Protein AF-A0A0J0XG49-F1 (afdb_monomer_lite)

Foldseek 3Di:
DDFDAFPVCVVVVHDFCPDPPATPVCVVVVNSVRRHRDDPPPPPDDDPPVVVVVVVQVVLVVVQVVVQCPDPVSVVVVVPDDVVVVPDDDDDQLLVPDDPVVSVVVCVVQGRPDNVSVVVVVVVSVVSVVVVVVVVVPPPPPPDDDDDDDDDDDDDDDDDDDPPDDDDPDDDDDDDDDDDDDDDDPPDPCVVVVVVVVVDVVQDVVRNVVVVVPDPDPPPPDPPPPVVVVPPPPPPDPDPPDDPDPPPDDPDPPDDDDD

Sequence (259 aa):
MADRACNRCIAKKRRCDHERPVCGTCKKLKLEGECVYPPPQARRGPVAGMSRRAEHRAQQCENALWFLLNLPGVQEAIERVDPEVLRRPFVAAPTASMERAARNEWWGDHTMRQPVDVLMFRDACCGLQRTRTVTSNGHTEEASEAAEPHDAAPSYDGGGNGDGEDDGDYYARRDPQTQSTSHSPPHDATQPERRRDEMRNAMGPSLWQLVTAAIPDDDEPVPRREAEREWAPPMWTAPPPREDYPEGPKRKRRTDLFW

InterPro domains:
  IPR001138 Zn(2)Cys(6) fungal-type DNA-binding domain [PF00172] (4-43)
  IPR001138 Zn(2)Cys(6) fungal-type DNA-binding domain [PS50048] (5-37)
  IPR001138 Zn(2)Cys(6) fungal-type DNA-binding domain [SM00066] (1-46)
  IPR001138 Zn(2)Cys(6) fungal-type DNA-binding domain [cd00067] (4-38)
  IPR036864 Zn(2)-C6 fungal-type DNA-binding domain superfamily [G3DSA:4.10.240.10] (3-82)
  IPR036864 Zn(2)-C6 fungal-type DNA-binding domain superfamily [SSF57701] (4-45)
  IPR050815 Transcription factor, fungi [PTHR47338] (4-202)

pLDDT: mean 76.51, std 19.34, range [37.53, 98.31]

Structure (mmCIF, N/CA/C/O backbone):
data_AF-A0A0J0XG49-F1
#
_entry.id   AF-A0A0J0XG49-F1
#
loop_
_atom_site.group_PDB
_atom_site.id
_atom_site.type_symbol
_atom_site.label_atom_id
_atom_site.label_alt_id
_atom_site.label_comp_id
_atom_site.label_asym_id
_atom_site.label_entity_id
_atom_site.label_seq_id
_atom_site.pdbx_PDB_ins_code
_atom_site.Cartn_x
_atom_site.Cartn_y
_atom_site.Cartn_z
_atom_site.occupancy
_atom_site.B_iso_or_equiv
_atom_site.auth_seq_id
_atom_site.auth_comp_id
_atom_site.auth_asym_id
_atom_site.auth_atom_id
_atom_site.pdbx_PDB_model_num
ATOM 1 N N . MET A 1 1 ? 8.505 2.905 -30.743 1.00 53.69 1 MET A N 1
ATOM 2 C CA . MET A 1 1 ? 9.040 2.808 -29.365 1.00 53.69 1 MET A CA 1
ATOM 3 C C . MET A 1 1 ? 10.362 3.559 -29.327 1.00 53.69 1 MET A C 1
ATOM 5 O O . MET A 1 1 ? 11.161 3.345 -30.224 1.00 53.69 1 MET A O 1
ATOM 9 N N . ALA A 1 2 ? 10.582 4.478 -28.384 1.00 66.94 2 ALA A N 1
ATOM 10 C CA . ALA A 1 2 ? 11.879 5.151 -28.280 1.00 66.94 2 ALA A CA 1
ATOM 11 C C . ALA A 1 2 ? 12.912 4.161 -27.717 1.00 66.94 2 ALA A C 1
ATOM 13 O O . ALA A 1 2 ? 12.788 3.740 -26.565 1.00 66.94 2 ALA A O 1
ATOM 14 N N . ASP A 1 3 ? 13.886 3.761 -28.535 1.00 81.50 3 ASP A N 1
ATOM 15 C CA . ASP A 1 3 ? 15.012 2.939 -28.091 1.00 81.50 3 ASP A CA 1
ATOM 16 C C . ASP A 1 3 ? 15.770 3.652 -26.962 1.00 81.50 3 ASP A C 1
ATOM 18 O O . ASP A 1 3 ? 15.950 4.870 -26.977 1.00 81.50 3 ASP A O 1
ATOM 22 N N . ARG A 1 4 ? 16.187 2.900 -25.937 1.00 91.06 4 ARG A N 1
ATOM 23 C CA . ARG A 1 4 ? 16.944 3.462 -24.810 1.00 91.06 4 ARG A CA 1
ATOM 24 C C . ARG A 1 4 ? 18.395 3.704 -25.208 1.00 91.06 4 ARG A C 1
ATOM 26 O O . ARG A 1 4 ? 19.006 2.872 -25.871 1.00 91.06 4 ARG A O 1
ATOM 33 N N . ALA A 1 5 ? 18.974 4.790 -24.706 1.00 96.75 5 ALA A N 1
ATOM 34 C CA . ALA A 1 5 ? 20.400 5.061 -24.842 1.00 96.75 5 ALA A CA 1
ATOM 35 C C . ALA A 1 5 ? 21.255 3.951 -24.197 1.00 96.75 5 ALA A C 1
ATOM 37 O O . ALA A 1 5 ? 20.854 3.334 -23.209 1.00 96.75 5 ALA A O 1
ATOM 38 N N . CYS A 1 6 ? 22.463 3.720 -24.719 1.00 97.38 6 CYS A N 1
ATOM 39 C CA . CYS A 1 6 ? 23.407 2.789 -24.098 1.00 97.38 6 CYS A CA 1
ATOM 40 C C . CYS A 1 6 ? 23.889 3.292 -22.722 1.00 97.38 6 CYS A C 1
ATOM 42 O O . CYS A 1 6 ? 23.919 4.500 -22.460 1.00 97.38 6 CYS A O 1
ATOM 44 N N . ASN A 1 7 ? 24.332 2.374 -21.856 1.00 96.62 7 ASN A N 1
ATOM 45 C CA . ASN A 1 7 ? 24.762 2.656 -20.479 1.00 96.62 7 ASN A CA 1
ATOM 46 C C . ASN A 1 7 ? 25.811 3.769 -20.405 1.00 96.62 7 ASN A C 1
ATOM 48 O O . ASN A 1 7 ? 25.766 4.622 -19.522 1.00 96.62 7 ASN A O 1
ATOM 52 N N . ARG A 1 8 ? 26.730 3.809 -21.371 1.00 97.25 8 ARG A N 1
ATOM 53 C CA . ARG A 1 8 ? 27.801 4.802 -21.421 1.00 97.25 8 ARG A CA 1
ATOM 54 C C . ARG A 1 8 ? 27.303 6.205 -21.750 1.00 97.25 8 ARG A C 1
ATOM 56 O O . ARG A 1 8 ? 27.739 7.175 -21.132 1.00 97.25 8 ARG A O 1
ATOM 63 N N . CYS A 1 9 ? 26.387 6.326 -22.710 1.00 97.75 9 CYS A N 1
ATOM 64 C CA . CYS A 1 9 ? 25.776 7.613 -23.030 1.00 97.75 9 CYS A CA 1
ATOM 65 C C . CYS A 1 9 ? 24.865 8.101 -21.897 1.00 97.75 9 CYS A C 1
ATOM 67 O O . CYS A 1 9 ? 24.898 9.292 -21.594 1.00 97.75 9 CYS A O 1
ATOM 69 N N . ILE A 1 10 ? 24.153 7.192 -21.214 1.00 96.06 10 ILE A N 1
ATOM 70 C CA . ILE A 1 10 ? 23.390 7.497 -19.992 1.00 96.06 10 ILE A CA 1
ATOM 71 C C . ILE A 1 10 ? 24.326 8.022 -18.895 1.00 96.06 10 ILE A C 1
ATOM 73 O O . ILE A 1 10 ? 24.118 9.121 -18.384 1.00 96.06 10 ILE A O 1
ATOM 77 N N . ALA A 1 11 ? 25.390 7.281 -18.570 1.00 96.50 11 ALA A N 1
ATOM 78 C CA . ALA A 1 11 ? 26.336 7.640 -17.512 1.00 96.50 11 ALA A CA 1
ATOM 79 C C . ALA A 1 11 ? 27.034 8.984 -17.774 1.00 96.50 11 ALA A C 1
ATOM 81 O O . ALA A 1 11 ? 27.267 9.761 -16.850 1.00 96.50 11 ALA A O 1
ATOM 82 N N . LYS A 1 12 ? 27.342 9.285 -19.042 1.00 97.50 12 LYS A N 1
ATOM 83 C CA . LYS A 1 12 ? 27.943 10.560 -19.465 1.00 97.50 12 LYS A CA 1
ATOM 84 C C . LYS A 1 12 ? 26.922 11.649 -19.810 1.00 97.50 12 LYS A C 1
ATOM 86 O O . LYS A 1 12 ? 27.340 12.718 -20.239 1.00 97.50 12 LYS A O 1
ATOM 91 N N . LYS A 1 13 ? 25.618 11.395 -19.636 1.00 96.81 13 LYS A N 1
ATOM 92 C CA . LYS A 1 13 ? 24.513 12.327 -19.932 1.00 96.81 13 LYS A CA 1
ATOM 93 C C . LYS A 1 13 ? 24.610 12.971 -21.326 1.00 96.81 13 LYS A C 1
ATOM 95 O O . LYS A 1 13 ? 24.387 14.167 -21.483 1.00 96.81 13 LYS A O 1
ATOM 100 N N . ARG A 1 14 ? 24.961 12.182 -22.346 1.00 96.44 14 ARG A N 1
ATOM 101 C CA . ARG A 1 14 ? 25.108 12.637 -23.743 1.00 96.44 14 ARG A CA 1
ATOM 102 C C . ARG A 1 14 ? 24.103 11.954 -24.664 1.00 96.44 14 ARG A C 1
ATOM 104 O O . ARG A 1 14 ? 23.617 10.866 -24.355 1.00 96.44 14 ARG A O 1
ATOM 111 N N . ARG A 1 15 ? 23.828 12.568 -25.819 1.00 96.56 15 ARG A N 1
ATOM 112 C CA . ARG A 1 15 ? 22.933 11.997 -26.836 1.00 96.56 15 ARG A CA 1
ATOM 113 C C . ARG A 1 15 ? 23.484 10.657 -27.340 1.00 96.56 15 ARG A C 1
ATOM 115 O O . ARG A 1 15 ? 24.690 10.499 -27.516 1.00 96.56 15 ARG A O 1
ATOM 122 N N . CYS A 1 16 ? 22.599 9.682 -27.518 1.00 97.69 16 CYS A N 1
ATOM 123 C CA . CYS A 1 16 ? 22.917 8.383 -28.100 1.00 97.69 16 CYS A CA 1
ATOM 124 C C . CYS A 1 16 ? 22.287 8.305 -29.492 1.00 97.69 16 CYS A C 1
ATOM 126 O O . CYS A 1 16 ? 21.140 8.717 -29.658 1.00 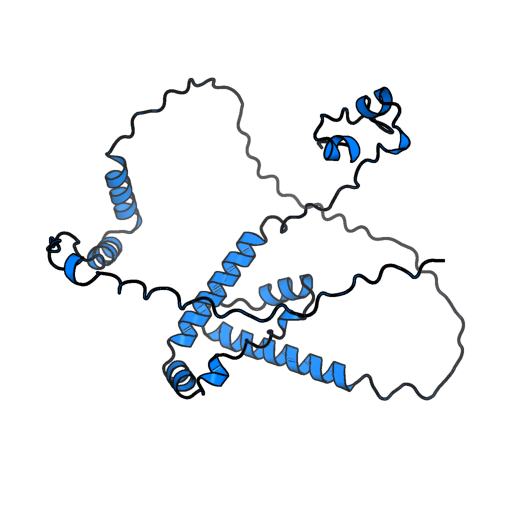97.69 16 CYS A O 1
ATOM 128 N N . ASP A 1 17 ? 23.028 7.780 -30.465 1.00 96.81 17 ASP A N 1
ATOM 129 C CA . ASP A 1 17 ? 22.555 7.632 -31.849 1.00 96.81 17 ASP A CA 1
ATOM 130 C C . ASP A 1 17 ? 21.737 6.341 -32.052 1.00 96.81 17 ASP A C 1
ATOM 132 O O . ASP A 1 17 ? 21.149 6.142 -33.103 1.00 96.81 17 ASP A O 1
ATOM 136 N N . HIS A 1 18 ? 21.681 5.473 -31.034 1.00 95.69 18 HIS A N 1
ATOM 137 C CA . HIS A 1 18 ? 20.919 4.212 -30.997 1.00 95.69 18 HIS A CA 1
ATOM 138 C C . HIS A 1 18 ? 21.264 3.169 -32.081 1.00 95.69 18 HIS A C 1
ATOM 140 O O . HIS A 1 18 ? 20.614 2.131 -32.153 1.00 95.69 18 HIS A O 1
ATOM 146 N N . GLU A 1 19 ? 22.321 3.377 -32.872 1.00 96.31 19 GLU A N 1
ATOM 147 C CA . GLU A 1 19 ? 22.845 2.356 -33.790 1.00 96.31 19 GLU A CA 1
ATOM 148 C C . GLU A 1 19 ? 23.318 1.103 -33.020 1.00 96.31 19 GLU A C 1
ATOM 150 O O . GLU A 1 19 ? 23.914 1.200 -31.937 1.00 96.31 19 GLU A O 1
ATOM 155 N N . ARG A 1 20 ? 23.040 -0.087 -33.568 1.00 95.00 20 ARG A N 1
ATOM 156 C CA . ARG A 1 20 ? 23.410 -1.394 -32.995 1.00 95.00 20 ARG A CA 1
ATOM 157 C C . ARG A 1 20 ? 24.410 -2.107 -33.918 1.00 95.00 20 ARG A C 1
ATOM 159 O O . ARG A 1 20 ? 24.284 -1.976 -35.132 1.00 95.00 20 ARG A O 1
ATOM 166 N N . PRO A 1 21 ? 25.392 -2.855 -33.379 1.00 95.25 21 PRO A N 1
ATOM 167 C CA . PRO A 1 21 ? 25.581 -3.213 -31.964 1.00 95.25 21 PRO A CA 1
ATOM 168 C C . PRO A 1 21 ? 26.214 -2.107 -31.100 1.00 95.25 21 PRO A C 1
ATOM 170 O O . PRO A 1 21 ? 26.059 -2.128 -29.882 1.00 95.25 21 PRO A O 1
ATOM 173 N N . VAL A 1 22 ? 26.872 -1.118 -31.712 1.00 97.81 22 VAL A N 1
ATOM 174 C CA . VAL A 1 22 ? 27.547 -0.000 -31.031 1.00 97.81 22 VAL A CA 1
ATOM 175 C C . VAL A 1 22 ? 27.039 1.321 -31.600 1.00 97.81 22 VAL A C 1
ATOM 177 O O . VAL A 1 22 ? 27.017 1.486 -32.816 1.00 97.81 22 VAL A O 1
ATOM 180 N N . CYS A 1 23 ? 26.690 2.289 -30.745 1.00 98.06 23 CYS A N 1
ATOM 181 C CA . CYS A 1 23 ? 26.237 3.596 -31.228 1.00 98.06 23 CYS A CA 1
ATOM 182 C C . CYS A 1 23 ? 27.381 4.406 -31.864 1.00 98.06 23 CYS A C 1
ATOM 184 O O . CYS A 1 23 ? 28.528 4.331 -31.405 1.00 98.06 23 CYS A O 1
ATOM 186 N N . GLY A 1 24 ? 27.072 5.253 -32.854 1.00 97.81 24 GLY A N 1
ATOM 187 C CA . GLY A 1 24 ? 28.053 6.094 -33.553 1.00 97.81 24 GLY A CA 1
ATOM 188 C C . GLY A 1 24 ? 28.985 6.884 -32.624 1.00 97.81 24 GLY A C 1
ATOM 189 O O . GLY A 1 24 ? 30.199 6.919 -32.831 1.00 97.81 24 GLY A O 1
ATOM 190 N N . THR A 1 25 ? 28.456 7.443 -31.533 1.00 97.62 25 THR A N 1
ATOM 191 C CA . THR A 1 25 ? 29.261 8.125 -30.503 1.00 97.62 25 THR A CA 1
ATOM 192 C C . THR A 1 25 ? 30.284 7.206 -29.813 1.00 97.62 25 THR A C 1
ATOM 194 O O . THR A 1 25 ? 31.428 7.611 -29.601 1.00 97.62 25 THR A O 1
ATOM 197 N N . CYS A 1 26 ? 29.918 5.972 -29.449 1.00 98.31 26 CYS A N 1
ATOM 198 C CA . CYS A 1 26 ? 30.862 5.038 -28.819 1.00 98.31 26 CYS A CA 1
ATOM 199 C C . CYS A 1 26 ? 31.867 4.466 -29.826 1.00 98.31 26 CYS A C 1
ATOM 201 O O . CYS A 1 26 ? 33.028 4.275 -29.461 1.00 98.31 26 CYS A O 1
ATOM 203 N N . LYS A 1 27 ? 31.455 4.298 -31.089 1.00 98.31 27 LYS A N 1
ATOM 204 C CA . LYS A 1 27 ? 32.324 3.891 -32.199 1.00 98.31 27 LYS A CA 1
ATOM 205 C C . LYS A 1 27 ? 33.417 4.926 -32.478 1.00 98.31 27 LYS A C 1
ATOM 207 O O . LYS A 1 27 ? 34.595 4.586 -32.502 1.00 98.31 27 LYS A O 1
ATOM 212 N N . LYS A 1 28 ? 33.060 6.215 -32.574 1.00 98.00 28 LYS A N 1
ATOM 213 C CA . LYS A 1 28 ? 34.027 7.323 -32.748 1.00 98.00 28 LYS A CA 1
ATOM 214 C C . LYS A 1 28 ? 35.064 7.388 -31.624 1.00 98.00 28 LYS A C 1
ATOM 216 O O . LYS A 1 28 ? 36.208 7.757 -31.860 1.00 98.00 28 LYS A O 1
ATOM 221 N N . LEU A 1 29 ? 34.670 7.008 -30.409 1.00 97.06 29 LEU A N 1
ATOM 222 C CA . LEU A 1 29 ? 35.543 6.985 -29.235 1.00 97.06 29 LEU A CA 1
ATOM 223 C C . LEU A 1 29 ? 36.318 5.669 -29.063 1.00 97.06 29 LEU A C 1
ATOM 225 O O . LEU A 1 29 ? 36.992 5.530 -28.048 1.00 97.06 29 LEU A O 1
ATOM 229 N N . LYS A 1 30 ? 36.216 4.720 -30.008 1.00 97.62 30 LYS A N 1
ATOM 230 C CA . LYS A 1 30 ? 36.869 3.396 -29.974 1.00 97.62 30 LYS A CA 1
ATOM 231 C C . LYS A 1 30 ? 36.569 2.587 -28.707 1.00 97.62 30 LYS A C 1
ATOM 233 O O . LYS A 1 30 ? 37.432 1.908 -28.165 1.00 97.62 30 LYS A O 1
ATOM 238 N N . LEU A 1 31 ? 35.339 2.691 -28.208 1.00 96.88 31 LEU A N 1
ATOM 239 C CA . LEU A 1 31 ? 34.911 2.091 -26.937 1.00 96.88 31 LEU A CA 1
ATOM 240 C C . LEU A 1 31 ? 33.696 1.198 -27.159 1.00 96.88 31 LEU A C 1
ATOM 242 O O . LEU A 1 31 ? 32.644 1.347 -26.538 1.00 96.88 31 LEU A O 1
ATOM 246 N N . GLU A 1 32 ? 33.873 0.293 -28.113 1.00 96.38 32 GLU A N 1
ATOM 247 C CA . GLU A 1 32 ? 32.878 -0.666 -28.580 1.00 96.38 32 GLU A CA 1
ATOM 248 C C . GLU A 1 32 ? 32.509 -1.658 -27.467 1.00 96.38 32 GLU A C 1
ATOM 250 O O . GLU A 1 32 ? 31.326 -1.900 -27.242 1.00 96.38 32 GLU A O 1
ATOM 255 N N . GLY A 1 33 ? 33.492 -2.113 -26.677 1.00 96.12 33 GLY A N 1
ATOM 256 C CA . GLY A 1 33 ? 33.281 -3.049 -25.563 1.00 96.12 33 GLY A CA 1
ATOM 257 C C . GLY A 1 33 ? 32.492 -2.488 -24.370 1.00 96.12 33 GLY A C 1
ATOM 258 O O . GLY A 1 33 ? 31.882 -3.247 -23.627 1.00 96.12 33 GLY A O 1
ATOM 259 N N . GLU A 1 34 ? 32.443 -1.163 -24.194 1.00 96.75 34 GLU A N 1
ATOM 260 C CA . GLU A 1 34 ? 31.672 -0.518 -23.113 1.00 96.75 34 GLU A CA 1
ATOM 261 C C . GLU A 1 34 ? 30.258 -0.095 -23.555 1.00 96.75 34 GLU A C 1
ATOM 263 O O . GLU A 1 34 ? 29.461 0.407 -22.754 1.00 96.75 34 GLU A O 1
ATOM 268 N N . CYS A 1 35 ? 29.929 -0.237 -24.842 1.00 97.81 35 CYS A N 1
ATOM 269 C CA . CYS A 1 35 ? 28.660 0.210 -25.406 1.00 97.81 35 CYS A CA 1
ATOM 270 C C . CYS A 1 35 ? 27.550 -0.831 -25.202 1.00 97.81 35 CYS A C 1
ATOM 272 O O . CYS A 1 35 ? 27.005 -1.383 -26.152 1.00 97.81 35 CYS A O 1
ATOM 274 N N . VAL A 1 36 ? 27.183 -1.071 -23.945 1.00 97.38 36 VAL A N 1
ATOM 275 C CA . VAL A 1 36 ? 26.114 -2.011 -23.585 1.00 97.38 36 VAL A CA 1
ATOM 276 C C . VAL A 1 36 ? 24.784 -1.272 -23.471 1.00 97.38 36 VAL A C 1
ATOM 278 O O . VAL A 1 36 ? 24.680 -0.265 -22.766 1.00 97.38 36 VAL A O 1
ATOM 281 N N . TYR A 1 37 ? 23.754 -1.763 -24.154 1.00 96.19 37 TYR A N 1
ATOM 282 C CA . TYR A 1 37 ? 22.389 -1.268 -23.991 1.00 96.19 37 TYR A CA 1
ATOM 283 C C . TYR A 1 37 ? 21.747 -1.932 -22.768 1.00 96.19 37 TYR A C 1
ATOM 285 O O . TYR A 1 37 ? 21.782 -3.160 -22.675 1.00 96.19 37 TYR A O 1
ATOM 293 N N . PRO A 1 38 ? 21.179 -1.164 -21.817 1.00 92.50 38 PRO A N 1
ATOM 294 C CA . PRO A 1 38 ? 20.502 -1.767 -20.680 1.00 92.50 38 PRO A CA 1
ATOM 295 C C . PRO A 1 38 ? 19.318 -2.605 -21.181 1.00 92.50 38 PRO A C 1
ATOM 297 O O . PRO A 1 38 ? 18.622 -2.162 -22.104 1.00 92.50 38 PRO A O 1
ATOM 300 N N . PRO A 1 39 ? 19.038 -3.770 -20.564 1.00 90.06 39 PRO A N 1
ATOM 301 C CA . PRO A 1 39 ? 17.810 -4.491 -20.858 1.00 90.06 39 PRO A CA 1
ATOM 302 C C . PRO A 1 39 ? 16.611 -3.571 -20.583 1.00 90.06 39 PRO A C 1
ATOM 304 O O . PRO A 1 39 ? 16.741 -2.599 -19.816 1.00 90.06 39 PRO A O 1
ATOM 307 N N . PRO A 1 40 ? 15.440 -3.839 -21.182 1.00 86.75 40 PRO A N 1
ATOM 308 C CA . PRO A 1 40 ? 14.217 -3.123 -20.858 1.00 86.75 40 PRO A CA 1
ATOM 309 C C . PRO A 1 40 ? 13.963 -3.236 -19.349 1.00 86.75 40 PRO A C 1
ATOM 311 O O . PRO A 1 40 ? 13.444 -4.232 -18.862 1.00 86.75 40 PRO A O 1
ATOM 314 N N . GLN A 1 41 ? 14.397 -2.241 -18.568 1.00 79.31 41 GLN A N 1
ATOM 315 C CA . GLN A 1 41 ? 14.109 -2.232 -17.138 1.00 79.31 41 GLN A CA 1
ATOM 316 C C . GLN A 1 41 ? 12.597 -2.133 -17.035 1.00 79.31 41 GLN A C 1
ATOM 318 O O . GLN A 1 41 ? 12.034 -1.142 -17.528 1.00 79.31 41 GLN A O 1
ATOM 323 N N . ALA A 1 42 ? 11.982 -3.130 -16.396 1.00 72.56 42 ALA A N 1
ATOM 324 C CA . ALA A 1 42 ? 10.618 -3.036 -15.914 1.00 72.56 42 ALA A CA 1
ATOM 325 C C . ALA A 1 42 ? 10.473 -1.659 -15.263 1.00 72.56 42 ALA A C 1
ATOM 327 O O . ALA A 1 42 ? 11.308 -1.263 -14.440 1.00 72.56 42 ALA A O 1
ATOM 328 N N . ARG A 1 43 ? 9.512 -0.868 -15.749 1.00 72.12 43 ARG A N 1
ATOM 329 C CA . ARG A 1 43 ? 9.316 0.511 -15.301 1.00 72.12 43 ARG A CA 1
ATOM 330 C C . ARG A 1 43 ? 9.261 0.498 -13.771 1.00 72.12 43 ARG A C 1
ATOM 332 O O . ARG A 1 43 ? 8.372 -0.119 -13.196 1.00 72.12 43 ARG A O 1
ATOM 339 N N . ARG A 1 44 ? 10.241 1.137 -13.120 1.00 70.44 44 ARG A N 1
ATOM 340 C CA . ARG A 1 44 ? 10.308 1.284 -11.658 1.00 70.44 44 ARG A CA 1
ATOM 341 C C . ARG A 1 44 ? 9.300 2.347 -11.234 1.00 70.44 44 ARG A C 1
ATOM 343 O O . ARG A 1 44 ? 9.660 3.473 -10.923 1.00 70.44 44 ARG A O 1
ATOM 350 N N . GLY A 1 45 ? 8.030 2.001 -11.309 1.00 78.12 45 GLY A N 1
ATOM 351 C CA . GLY A 1 45 ? 6.934 2.779 -10.765 1.00 78.12 45 GLY A CA 1
ATOM 352 C C . GLY A 1 45 ? 5.861 1.814 -10.280 1.00 78.12 45 GLY A C 1
ATOM 353 O O . GLY A 1 45 ? 5.787 0.694 -10.794 1.00 78.12 45 GLY A O 1
ATOM 354 N N . PRO A 1 46 ? 5.037 2.206 -9.296 1.00 75.19 46 PRO A N 1
ATOM 355 C CA . PRO A 1 46 ? 3.786 1.504 -9.054 1.00 75.19 46 PRO A CA 1
ATOM 356 C C . PRO A 1 46 ? 3.057 1.359 -10.392 1.00 75.19 46 PRO A C 1
ATOM 358 O O . PRO A 1 46 ? 3.042 2.303 -11.187 1.00 75.19 46 PRO A O 1
ATOM 361 N N . VAL A 1 47 ? 2.494 0.181 -10.663 1.00 78.88 47 VAL A N 1
ATOM 362 C CA . VAL A 1 47 ? 1.682 -0.037 -11.868 1.00 78.88 47 VAL A CA 1
ATOM 363 C C . VAL A 1 47 ? 0.636 1.079 -11.938 1.00 78.88 47 VAL A C 1
ATOM 365 O O . VAL A 1 47 ? 0.036 1.417 -10.914 1.00 78.88 47 VAL A O 1
ATOM 368 N N . ALA A 1 48 ? 0.469 1.702 -13.107 1.00 78.50 48 ALA A N 1
ATOM 369 C CA . ALA A 1 48 ? -0.478 2.801 -13.272 1.00 78.50 48 ALA A CA 1
ATOM 370 C C . ALA A 1 48 ? -1.859 2.389 -12.719 1.00 78.50 48 ALA A C 1
ATOM 372 O O . ALA A 1 48 ? -2.338 1.293 -12.995 1.00 78.50 48 ALA A O 1
ATOM 373 N N . GLY A 1 49 ? -2.458 3.230 -11.870 1.00 80.69 49 GLY A N 1
ATOM 374 C CA . GLY A 1 49 ? -3.723 2.935 -11.178 1.00 80.69 49 GLY A CA 1
ATOM 375 C C . GLY A 1 49 ? -3.591 2.291 -9.790 1.00 80.69 49 GLY A C 1
ATOM 376 O O . GLY A 1 49 ? -4.542 2.348 -9.008 1.00 80.69 49 GLY A O 1
ATOM 377 N N . MET A 1 50 ? -2.419 1.761 -9.418 1.00 81.81 50 MET A N 1
ATOM 378 C CA . MET A 1 50 ? -2.184 1.255 -8.057 1.00 81.81 50 MET A CA 1
ATOM 379 C C . MET A 1 50 ? -2.239 2.363 -7.003 1.00 81.81 50 MET A C 1
ATOM 381 O O . MET A 1 50 ? -2.705 2.100 -5.899 1.00 81.81 50 MET A O 1
ATOM 385 N N . SER A 1 51 ? -1.815 3.589 -7.334 1.00 86.75 51 SER A N 1
ATOM 386 C CA . SER A 1 51 ? -1.906 4.740 -6.423 1.00 86.75 51 SER A CA 1
ATOM 387 C C . SER A 1 51 ? -3.355 5.034 -6.043 1.00 86.75 51 SER A C 1
ATOM 389 O O . SER A 1 51 ? -3.683 5.023 -4.865 1.00 86.75 51 SER A O 1
ATOM 391 N N . ARG A 1 52 ? -4.252 5.138 -7.032 1.00 89.69 52 ARG A N 1
ATOM 392 C CA . ARG A 1 52 ? -5.681 5.396 -6.803 1.00 89.69 52 ARG A CA 1
ATOM 393 C C . ARG A 1 52 ? -6.348 4.297 -5.971 1.00 89.69 52 ARG A C 1
ATOM 395 O O . ARG A 1 52 ? -7.154 4.587 -5.092 1.00 89.69 52 ARG A O 1
ATOM 402 N N . ARG A 1 53 ? -6.023 3.023 -6.231 1.00 87.62 53 ARG A N 1
ATOM 403 C CA . ARG A 1 53 ? -6.533 1.902 -5.419 1.00 87.62 53 ARG A CA 1
ATOM 404 C C . ARG A 1 53 ? -5.995 1.948 -3.988 1.00 87.62 53 ARG A C 1
ATOM 406 O O . ARG A 1 53 ? -6.749 1.677 -3.060 1.00 87.62 53 ARG A O 1
ATOM 413 N N . ALA A 1 54 ? -4.717 2.277 -3.804 1.00 88.50 54 ALA A N 1
ATOM 414 C CA . ALA A 1 54 ? -4.112 2.410 -2.482 1.00 88.50 54 ALA A CA 1
ATOM 415 C C . ALA A 1 54 ? -4.721 3.577 -1.690 1.00 88.50 54 ALA A C 1
ATOM 417 O O . ALA A 1 54 ? -5.069 3.392 -0.530 1.00 88.50 54 ALA A O 1
ATOM 418 N N . GLU A 1 55 ? -4.923 4.731 -2.328 1.00 94.00 55 GLU A N 1
ATOM 419 C CA . GLU A 1 55 ? -5.598 5.902 -1.752 1.00 94.00 55 GLU A CA 1
ATOM 420 C C . GLU A 1 55 ? -7.032 5.569 -1.326 1.00 94.00 55 GLU A C 1
ATOM 422 O O . GLU A 1 55 ? -7.412 5.820 -0.187 1.00 94.00 55 GLU A O 1
ATOM 427 N N . HIS A 1 56 ? -7.809 4.912 -2.195 1.00 93.06 56 HIS A N 1
ATOM 428 C CA . HIS A 1 56 ? -9.164 4.477 -1.851 1.00 93.06 56 HIS A CA 1
ATOM 429 C C . HIS A 1 56 ? -9.176 3.537 -0.638 1.00 93.06 56 HIS A C 1
ATOM 431 O O . HIS A 1 56 ? -10.010 3.678 0.251 1.00 93.06 56 HIS A O 1
ATOM 437 N N . ARG A 1 57 ? -8.237 2.585 -0.569 1.00 91.88 57 ARG A N 1
ATOM 438 C CA . ARG A 1 57 ? -8.119 1.678 0.583 1.00 91.88 57 ARG A CA 1
ATOM 439 C C . ARG A 1 57 ? -7.729 2.423 1.858 1.00 91.88 57 ARG A C 1
ATOM 441 O O . ARG A 1 57 ? -8.282 2.125 2.910 1.00 91.88 57 ARG A O 1
ATOM 448 N N . ALA A 1 58 ? -6.821 3.394 1.767 1.00 94.69 58 ALA A N 1
ATOM 449 C CA . ALA A 1 58 ? -6.464 4.242 2.900 1.00 94.69 58 ALA A CA 1
ATOM 450 C C . ALA A 1 58 ? -7.694 4.993 3.433 1.00 94.69 58 ALA A C 1
ATOM 452 O O . ALA A 1 58 ? -7.940 4.959 4.636 1.00 94.69 58 ALA A O 1
ATOM 453 N N . GLN A 1 59 ? -8.523 5.545 2.541 1.00 96.62 59 GLN A N 1
ATOM 454 C CA . GLN A 1 59 ? -9.772 6.207 2.923 1.00 96.62 59 GLN A CA 1
ATOM 455 C C . GLN A 1 59 ? -10.754 5.255 3.622 1.00 96.62 59 GLN A C 1
ATOM 457 O O . GLN A 1 59 ? -11.376 5.619 4.616 1.00 96.62 59 GLN A O 1
ATOM 462 N N . GLN A 1 60 ? -10.898 4.018 3.133 1.00 95.19 60 GLN A N 1
ATOM 463 C CA . GLN A 1 60 ? -11.758 3.016 3.777 1.00 95.19 60 GLN A CA 1
ATOM 464 C C . GLN A 1 60 ? -11.283 2.681 5.196 1.00 95.19 60 GLN A C 1
ATOM 466 O O . GLN A 1 60 ? -12.104 2.573 6.106 1.00 95.19 60 GLN A O 1
ATOM 471 N N . CYS A 1 61 ? -9.969 2.544 5.394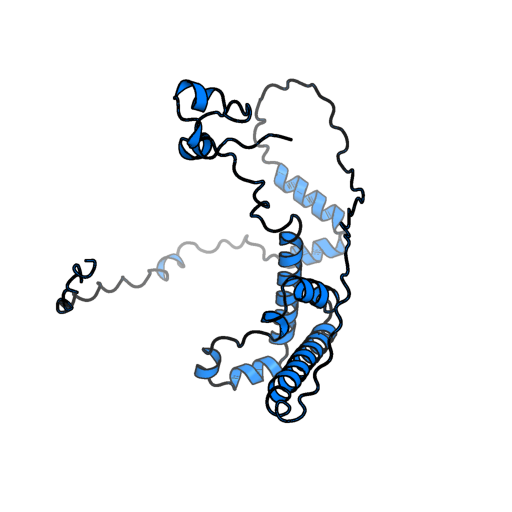 1.00 95.31 61 CYS A N 1
ATOM 472 C CA . CYS A 1 61 ? -9.385 2.326 6.715 1.00 95.31 61 CYS A CA 1
ATOM 473 C C . CYS A 1 61 ? -9.627 3.518 7.648 1.00 95.31 61 CYS A C 1
ATOM 475 O O . CYS A 1 61 ? -9.980 3.313 8.805 1.00 95.31 61 CYS A O 1
ATOM 477 N N . GLU A 1 62 ? -9.465 4.746 7.156 1.00 97.25 62 GLU A N 1
ATOM 478 C CA . GLU A 1 62 ? -9.724 5.962 7.931 1.00 97.25 62 GLU A CA 1
ATOM 479 C C . GLU A 1 62 ? -11.186 6.035 8.389 1.00 97.25 62 GLU A C 1
ATOM 481 O O . GLU A 1 62 ? -11.450 6.209 9.577 1.00 97.25 62 GLU A O 1
ATOM 486 N N . ASN A 1 63 ? -12.135 5.788 7.482 1.00 96.06 63 ASN A N 1
ATOM 487 C CA . ASN A 1 63 ? -13.562 5.775 7.808 1.00 96.06 63 ASN A CA 1
ATOM 488 C C . ASN A 1 63 ? -13.904 4.695 8.849 1.00 96.06 63 ASN A C 1
ATOM 490 O O . ASN A 1 63 ? -14.680 4.941 9.774 1.00 96.06 63 ASN A O 1
ATOM 494 N N . ALA A 1 64 ? -13.320 3.499 8.715 1.00 95.69 64 ALA A N 1
ATOM 495 C CA . ALA A 1 64 ? -13.516 2.411 9.669 1.00 95.69 64 ALA A CA 1
ATOM 496 C C . ALA A 1 64 ? -12.946 2.757 11.054 1.00 95.69 64 ALA A C 1
ATOM 498 O O . ALA A 1 64 ? -13.614 2.536 12.064 1.00 95.69 64 ALA A O 1
ATOM 499 N N . LEU A 1 65 ? -11.743 3.336 11.110 1.00 95.81 65 LEU A N 1
ATOM 500 C CA . LEU A 1 65 ? -11.126 3.789 12.359 1.00 95.81 65 LEU A CA 1
ATOM 501 C C . LEU A 1 65 ? -11.953 4.890 13.022 1.00 95.81 65 LEU A C 1
ATOM 503 O O . LEU A 1 65 ? -12.216 4.805 14.218 1.00 95.81 65 LEU A O 1
ATOM 507 N N . TRP A 1 66 ? -12.416 5.875 12.251 1.00 95.38 66 TRP A N 1
ATOM 508 C CA . TRP A 1 66 ? -13.288 6.936 12.749 1.00 95.38 66 TRP A CA 1
ATOM 509 C C . TRP A 1 66 ? -14.567 6.376 13.376 1.00 95.38 66 TRP A C 1
ATOM 511 O O . TRP A 1 66 ? -14.949 6.777 14.474 1.00 95.38 66 TRP A O 1
ATOM 521 N N . PHE A 1 67 ? -15.216 5.415 12.714 1.00 95.19 67 PHE A N 1
ATOM 522 C CA . PHE A 1 67 ? -16.394 4.747 13.263 1.00 95.19 67 PHE A CA 1
ATOM 523 C C . PHE A 1 67 ? -16.076 4.011 14.575 1.00 95.19 67 PHE A C 1
ATOM 525 O O . PHE A 1 67 ? -16.766 4.217 15.571 1.00 95.19 67 PHE A O 1
ATOM 532 N N . LEU A 1 68 ? -15.019 3.190 14.598 1.00 95.19 68 LEU A N 1
ATOM 533 C CA . LEU A 1 68 ? -14.644 2.392 15.770 1.00 95.19 68 LEU A CA 1
ATOM 534 C C . LEU A 1 68 ? -14.283 3.253 16.986 1.00 95.19 68 LEU A C 1
ATOM 536 O O . LEU A 1 68 ? -14.695 2.938 18.099 1.00 95.19 68 LEU A O 1
ATOM 540 N N . LEU A 1 69 ? -13.530 4.336 16.780 1.00 95.06 69 LEU A N 1
ATOM 541 C CA . LEU A 1 69 ? -13.079 5.225 17.853 1.00 95.06 69 LEU A CA 1
ATOM 542 C C . LEU A 1 69 ? -14.209 6.068 18.459 1.00 95.06 69 LEU A C 1
ATOM 544 O O . LEU A 1 69 ? -14.042 6.595 19.554 1.00 95.06 69 LEU A O 1
ATOM 548 N N . ASN A 1 70 ? -15.355 6.181 17.784 1.00 95.38 70 ASN A N 1
ATOM 549 C CA . ASN A 1 70 ? -16.544 6.864 18.302 1.00 95.38 70 ASN A CA 1
ATOM 550 C C . ASN A 1 70 ? -17.502 5.932 19.063 1.00 95.38 70 ASN A C 1
ATOM 552 O O . ASN A 1 70 ? -18.540 6.381 19.548 1.00 95.38 70 ASN A O 1
ATOM 556 N N . LEU A 1 71 ? -17.187 4.639 19.183 1.00 94.88 71 LEU A N 1
ATOM 557 C CA . LEU A 1 71 ? -17.979 3.722 19.997 1.00 94.88 71 LEU A CA 1
ATOM 558 C C . LEU A 1 71 ? -17.648 3.934 21.486 1.00 94.88 71 LEU A C 1
ATOM 560 O O . LEU A 1 71 ? -16.483 3.771 21.859 1.00 94.88 71 LEU A O 1
ATOM 564 N N . PRO A 1 72 ? -18.641 4.202 22.360 1.00 94.44 72 PRO A N 1
ATOM 565 C CA . PRO A 1 72 ? -18.393 4.467 23.782 1.00 94.44 72 PRO A CA 1
ATOM 566 C C . PRO A 1 72 ? -17.577 3.363 24.468 1.00 94.44 72 PRO A C 1
ATOM 568 O O . PRO A 1 72 ? -16.587 3.633 25.139 1.00 94.44 72 PRO A O 1
ATOM 571 N N . GLY A 1 73 ? -17.907 2.095 24.198 1.00 94.88 73 GLY A N 1
ATOM 572 C CA . GLY A 1 73 ? -17.185 0.959 24.777 1.00 94.88 73 GLY A CA 1
ATOM 573 C C . GLY A 1 73 ? -15.730 0.827 24.310 1.00 94.88 73 GLY A C 1
ATOM 574 O O . GLY A 1 73 ? -14.918 0.245 25.024 1.00 94.88 73 GLY A O 1
ATOM 575 N N . VAL A 1 74 ? -15.379 1.365 23.137 1.00 94.62 74 VAL A N 1
ATOM 576 C CA . VAL A 1 74 ? -13.991 1.380 22.647 1.00 94.62 74 VAL A CA 1
ATOM 577 C C . VAL A 1 74 ? -13.204 2.491 23.330 1.00 94.62 74 VAL A C 1
ATOM 579 O O . VAL A 1 74 ? -12.080 2.245 23.760 1.00 94.62 74 VAL A O 1
ATOM 582 N N . GLN A 1 75 ? -13.795 3.679 23.483 1.00 94.12 75 GLN A N 1
ATOM 583 C CA . GLN A 1 75 ? -13.168 4.794 24.199 1.00 94.12 75 GLN A CA 1
ATOM 584 C C . GLN A 1 75 ? -12.865 4.410 25.649 1.00 94.12 75 GLN A C 1
ATOM 586 O O . GLN A 1 75 ? -11.712 4.470 26.070 1.00 94.12 75 GLN A O 1
ATOM 591 N N . GLU A 1 76 ? -13.860 3.877 26.362 1.00 96.25 76 GLU A N 1
ATOM 592 C CA . GLU A 1 76 ? -13.680 3.377 27.729 1.00 96.25 76 GLU A CA 1
ATOM 593 C C . GLU A 1 76 ? -12.619 2.272 27.818 1.00 96.25 76 GLU A C 1
ATOM 595 O O . GLU A 1 76 ? -11.866 2.196 28.789 1.00 96.25 76 GLU A O 1
ATOM 600 N N . ALA A 1 77 ? -12.562 1.375 26.828 1.00 95.94 77 ALA A N 1
ATOM 601 C CA . ALA A 1 77 ? -11.549 0.329 26.799 1.00 95.94 77 ALA A CA 1
ATOM 602 C C . ALA A 1 77 ? -10.145 0.923 26.638 1.00 95.94 77 ALA A C 1
ATOM 604 O O . ALA A 1 77 ? -9.244 0.499 27.355 1.00 95.94 77 ALA A O 1
ATOM 605 N N . ILE A 1 78 ? -9.961 1.908 25.753 1.00 94.56 78 ILE A N 1
ATOM 606 C CA . ILE A 1 78 ? -8.675 2.588 25.539 1.00 94.56 78 ILE A CA 1
ATOM 607 C C . ILE A 1 78 ? -8.226 3.319 26.809 1.00 94.56 78 ILE A C 1
ATOM 609 O O . ILE A 1 78 ? -7.065 3.194 27.190 1.00 94.56 78 ILE A O 1
ATOM 613 N N . GLU A 1 79 ? -9.131 4.016 27.498 1.00 94.81 79 GLU A N 1
ATOM 614 C CA . GLU A 1 79 ? -8.830 4.730 28.749 1.00 94.81 79 GLU A CA 1
ATOM 615 C C . GLU A 1 79 ? -8.367 3.801 29.882 1.00 94.81 79 GLU A C 1
ATOM 617 O O . GLU A 1 79 ? -7.598 4.210 30.750 1.00 94.81 79 GLU A O 1
ATOM 622 N N . ARG A 1 80 ? -8.812 2.538 29.874 1.00 97.00 80 ARG A N 1
ATOM 623 C CA . ARG A 1 80 ? -8.408 1.524 30.863 1.00 97.00 80 ARG A CA 1
ATOM 624 C C . ARG A 1 80 ? -7.075 0.847 30.536 1.00 97.00 80 ARG A C 1
ATOM 626 O O . ARG A 1 80 ? -6.532 0.157 31.399 1.00 97.00 80 ARG A O 1
ATOM 633 N N . VAL A 1 81 ? -6.566 0.974 29.310 1.00 96.62 81 VAL A N 1
ATOM 634 C CA . VAL A 1 81 ? -5.299 0.345 28.910 1.00 96.62 81 VAL A CA 1
ATOM 635 C C . VAL A 1 81 ? -4.127 1.127 29.502 1.00 96.62 81 VAL A C 1
ATOM 637 O O . VAL A 1 81 ? -4.079 2.351 29.437 1.00 96.62 81 VAL A O 1
ATOM 640 N N . ASP A 1 82 ? -3.151 0.402 30.054 1.00 97.19 82 ASP A N 1
ATOM 641 C CA . ASP A 1 82 ? -1.904 0.980 30.562 1.00 97.19 82 ASP A CA 1
ATOM 642 C C . ASP A 1 82 ? -1.218 1.848 29.477 1.00 97.19 82 ASP A C 1
ATOM 644 O O . ASP A 1 82 ? -0.980 1.356 28.365 1.00 97.19 82 ASP A O 1
ATOM 648 N N . PRO A 1 83 ? -0.854 3.114 29.773 1.00 95.88 83 PRO A N 1
ATOM 649 C CA . PRO A 1 83 ? -0.158 3.991 28.834 1.00 95.88 83 PRO A CA 1
ATOM 650 C C . PRO A 1 83 ? 1.108 3.386 28.216 1.00 95.88 83 PRO A C 1
ATOM 652 O O . PRO A 1 83 ? 1.443 3.699 27.074 1.00 95.88 83 PRO A O 1
ATOM 655 N N . GLU A 1 84 ? 1.815 2.510 28.930 1.00 95.94 84 GLU A N 1
ATOM 656 C CA . GLU A 1 84 ? 3.006 1.844 28.402 1.00 95.94 84 GLU A CA 1
ATOM 657 C C . GLU A 1 84 ? 2.660 0.794 27.342 1.00 95.94 84 GLU A C 1
ATOM 659 O O . GLU A 1 84 ? 3.417 0.577 26.394 1.00 95.94 84 GLU A O 1
ATOM 664 N N . VAL A 1 85 ? 1.482 0.174 27.439 1.00 95.19 85 VAL A N 1
ATOM 665 C CA . VAL A 1 85 ? 0.966 -0.721 26.396 1.00 95.19 85 VAL A CA 1
ATOM 666 C C . VAL A 1 85 ? 0.593 0.076 25.146 1.00 95.19 85 VAL A C 1
ATOM 668 O O . VAL A 1 85 ? 0.889 -0.381 24.043 1.00 95.19 85 VAL A O 1
ATOM 671 N N . LEU A 1 86 ? 0.039 1.284 25.298 1.00 93.19 86 LEU A N 1
ATOM 672 C CA . LEU A 1 86 ? -0.308 2.167 24.173 1.00 93.19 86 LEU A CA 1
ATOM 673 C C . LEU A 1 86 ? 0.916 2.666 23.384 1.00 93.19 86 LEU A C 1
ATOM 675 O O . LEU A 1 86 ? 0.786 3.023 22.215 1.00 93.19 86 LEU A O 1
ATOM 679 N N . ARG A 1 87 ? 2.112 2.670 23.988 1.00 94.94 87 ARG A N 1
ATOM 680 C CA . ARG A 1 87 ? 3.372 3.027 23.308 1.00 94.94 87 ARG A CA 1
ATOM 681 C C . ARG A 1 87 ? 3.967 1.891 22.483 1.00 94.94 87 ARG A C 1
ATOM 683 O O . ARG A 1 87 ? 4.903 2.120 21.714 1.00 94.94 87 ARG A O 1
ATOM 690 N N . ARG A 1 88 ? 3.475 0.660 22.645 1.00 95.44 88 ARG A N 1
ATOM 691 C CA . ARG A 1 88 ? 4.022 -0.491 21.923 1.00 95.44 88 ARG A CA 1
ATOM 692 C C . ARG A 1 88 ? 3.680 -0.386 20.433 1.00 95.44 88 ARG A C 1
ATOM 694 O O . ARG A 1 88 ? 2.551 -0.038 20.092 1.00 95.44 88 ARG A O 1
ATOM 701 N N . PRO A 1 89 ? 4.616 -0.727 19.531 1.00 95.06 89 PRO A N 1
ATOM 702 C CA . PRO A 1 89 ? 4.314 -0.811 18.109 1.00 95.06 89 PRO A CA 1
ATOM 703 C C . PRO A 1 89 ? 3.180 -1.803 17.842 1.00 95.06 89 PRO A C 1
ATOM 705 O O . PRO A 1 89 ? 3.123 -2.872 18.457 1.00 95.06 89 PRO A O 1
ATOM 708 N N . PHE A 1 90 ? 2.311 -1.482 16.883 1.00 91.94 90 PHE A N 1
ATOM 709 C CA . PHE A 1 90 ? 1.287 -2.419 16.434 1.00 91.94 90 PHE A CA 1
ATOM 710 C C . PHE A 1 90 ? 1.924 -3.689 15.863 1.00 91.94 90 PHE A C 1
ATOM 712 O O . PHE A 1 90 ? 2.884 -3.638 15.090 1.00 91.94 90 PHE A O 1
ATOM 719 N N . VAL A 1 91 ? 1.350 -4.840 16.211 1.00 93.88 91 VAL A N 1
ATOM 720 C CA . VAL A 1 91 ? 1.710 -6.115 15.587 1.00 93.88 91 VAL A CA 1
ATOM 721 C C . VAL A 1 91 ? 1.296 -6.073 14.117 1.00 93.88 91 VAL A C 1
ATOM 723 O O . VAL A 1 91 ? 0.221 -5.576 13.775 1.00 93.88 91 VAL A O 1
ATOM 726 N N . ALA A 1 92 ? 2.145 -6.601 13.234 1.00 93.19 92 ALA A N 1
ATOM 727 C CA . ALA A 1 92 ? 1.821 -6.687 11.818 1.00 93.19 92 ALA A CA 1
ATOM 728 C C . ALA A 1 92 ? 0.535 -7.504 11.603 1.00 93.19 92 ALA A C 1
ATOM 730 O O . ALA A 1 92 ? 0.379 -8.599 12.149 1.00 93.19 92 ALA A O 1
ATOM 731 N N . ALA A 1 93 ? -0.379 -6.983 10.780 1.00 91.81 93 ALA A N 1
ATOM 732 C CA . ALA A 1 93 ? -1.617 -7.678 10.446 1.00 91.81 93 ALA A CA 1
ATOM 733 C C . ALA A 1 93 ? -1.328 -9.045 9.788 1.00 91.81 93 ALA A C 1
ATOM 735 O O . ALA A 1 93 ? -0.326 -9.184 9.080 1.00 91.81 93 ALA A O 1
ATOM 736 N N . PRO A 1 94 ? -2.217 -10.047 9.917 1.00 94.56 94 PR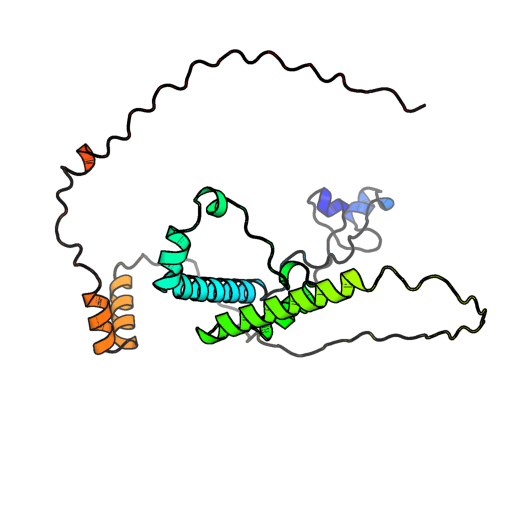O A N 1
ATOM 737 C CA . PRO A 1 94 ? -2.034 -11.360 9.285 1.00 94.56 94 PRO A CA 1
ATOM 738 C C . PRO A 1 94 ? -1.808 -11.273 7.771 1.00 94.56 94 PRO A C 1
ATOM 740 O O . PRO A 1 94 ? -1.016 -12.020 7.196 1.00 94.56 94 PRO A O 1
ATOM 743 N N . THR A 1 95 ? -2.428 -10.293 7.125 1.00 93.62 95 THR A N 1
ATOM 744 C CA . THR A 1 95 ? -2.292 -10.036 5.689 1.00 93.62 95 THR A CA 1
ATOM 745 C C . THR A 1 95 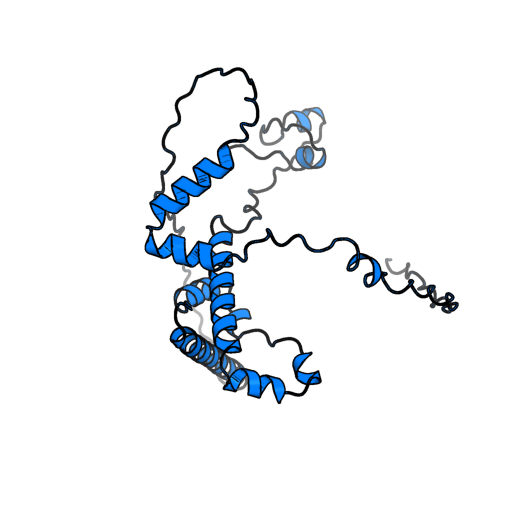? -0.906 -9.518 5.287 1.00 93.62 95 THR A C 1
ATOM 747 O O . THR A 1 95 ? -0.535 -9.595 4.116 1.00 93.62 95 THR A O 1
ATOM 750 N N . ALA A 1 96 ? -0.092 -9.027 6.231 1.00 93.38 96 ALA A N 1
ATOM 751 C CA . ALA A 1 96 ? 1.223 -8.448 5.952 1.00 93.38 96 ALA A CA 1
ATOM 752 C C . ALA A 1 96 ? 2.236 -9.469 5.413 1.00 93.38 96 ALA A C 1
ATOM 754 O O . ALA A 1 96 ? 3.101 -9.104 4.614 1.00 93.38 96 ALA A O 1
ATOM 755 N N . SER A 1 97 ? 2.106 -10.738 5.800 1.00 92.31 97 SER A N 1
ATOM 756 C CA . SER A 1 97 ? 2.950 -11.846 5.331 1.00 92.31 97 SER A CA 1
ATOM 757 C C . SER A 1 97 ? 2.358 -12.620 4.152 1.00 92.31 97 SER A C 1
ATOM 759 O O . SER A 1 97 ? 2.951 -13.597 3.713 1.00 92.31 97 SER A O 1
ATOM 761 N N . MET A 1 98 ? 1.213 -12.193 3.607 1.00 93.81 98 MET A N 1
ATOM 762 C CA . MET A 1 98 ? 0.729 -12.711 2.322 1.00 93.81 98 MET A CA 1
ATOM 763 C C . MET A 1 98 ? 1.589 -12.172 1.178 1.00 93.81 98 MET A C 1
ATOM 765 O O . MET A 1 98 ? 2.050 -11.024 1.228 1.00 93.81 98 MET A O 1
ATOM 769 N N . GLU A 1 99 ? 1.748 -12.952 0.110 1.00 94.38 99 GLU A N 1
ATOM 770 C CA . GLU A 1 99 ? 2.349 -12.455 -1.128 1.00 94.38 99 GLU A CA 1
ATOM 771 C C . GLU A 1 99 ? 1.580 -11.225 -1.640 1.00 94.38 99 GLU A C 1
ATOM 773 O O . GLU A 1 99 ? 0.368 -11.112 -1.460 1.00 94.38 99 GLU A O 1
ATOM 778 N N . ARG A 1 100 ? 2.272 -10.266 -2.265 1.00 88.25 100 ARG A N 1
ATOM 779 C CA . ARG A 1 100 ? 1.663 -9.011 -2.731 1.00 88.25 100 ARG A CA 1
ATOM 780 C C . ARG A 1 100 ? 0.461 -9.242 -3.657 1.00 88.25 100 ARG A C 1
ATOM 782 O O . ARG A 1 100 ? -0.522 -8.519 -3.515 1.00 88.25 100 ARG A O 1
ATOM 789 N N . ALA A 1 101 ? 0.546 -10.201 -4.581 1.00 88.56 101 ALA A N 1
ATOM 790 C CA . ALA A 1 101 ? -0.541 -10.525 -5.506 1.00 88.56 101 ALA A CA 1
ATOM 791 C C . ALA A 1 101 ? -1.769 -11.062 -4.751 1.00 88.56 101 ALA A C 1
ATOM 793 O O . ALA A 1 101 ? -2.815 -10.417 -4.774 1.00 88.56 101 ALA A O 1
ATOM 794 N N . ALA A 1 102 ? -1.591 -12.129 -3.966 1.00 93.44 102 ALA A N 1
ATOM 795 C CA . ALA A 1 102 ? -2.643 -12.717 -3.132 1.00 93.44 102 ALA A CA 1
ATOM 796 C C . ALA A 1 102 ? -3.258 -11.710 -2.149 1.00 93.44 102 ALA A C 1
ATOM 798 O O . ALA A 1 102 ? -4.461 -11.679 -1.923 1.00 93.44 102 ALA A O 1
ATOM 799 N N . ARG A 1 103 ? -2.440 -10.824 -1.574 1.00 92.50 103 ARG A N 1
ATOM 800 C CA . ARG A 1 103 ? -2.917 -9.752 -0.695 1.00 92.50 103 ARG A CA 1
ATOM 801 C C . ARG A 1 103 ? -3.816 -8.775 -1.446 1.00 92.50 103 ARG A C 1
ATOM 803 O O . ARG A 1 103 ? -4.809 -8.315 -0.895 1.00 92.50 103 ARG A O 1
ATOM 810 N N . ASN A 1 104 ? -3.457 -8.409 -2.676 1.00 89.62 104 ASN A N 1
ATOM 811 C CA . ASN A 1 104 ? -4.249 -7.475 -3.471 1.00 89.62 104 ASN A CA 1
ATOM 812 C C . ASN A 1 104 ? -5.624 -8.032 -3.823 1.00 89.62 104 ASN A C 1
ATOM 814 O O . ASN A 1 104 ? -6.581 -7.259 -3.752 1.00 89.62 104 ASN A O 1
ATOM 818 N N . GLU A 1 105 ? -5.682 -9.316 -4.171 1.00 92.12 105 GLU A N 1
ATOM 819 C CA . GLU A 1 105 ? -6.907 -10.078 -4.421 1.00 92.12 105 GLU A CA 1
ATOM 820 C C . GLU A 1 105 ? -7.752 -10.191 -3.152 1.00 92.12 105 GLU A C 1
ATOM 822 O O . GLU A 1 105 ? -8.887 -9.731 -3.138 1.00 92.12 105 GLU A O 1
ATOM 827 N N . TRP A 1 106 ? -7.149 -10.619 -2.039 1.00 94.62 106 TRP A N 1
ATOM 828 C CA . TRP A 1 106 ? -7.829 -10.738 -0.748 1.00 94.62 106 TRP A CA 1
ATOM 829 C C . TRP A 1 106 ? -8.489 -9.425 -0.301 1.00 94.62 106 TRP A C 1
ATOM 831 O O . TRP A 1 106 ? -9.623 -9.415 0.166 1.00 94.62 106 TRP A O 1
ATOM 841 N N . TRP A 1 107 ? -7.821 -8.283 -0.491 1.00 91.19 107 TRP A N 1
ATOM 842 C CA . TRP A 1 107 ? -8.416 -6.969 -0.209 1.00 91.19 107 TRP A CA 1
ATOM 843 C C . TRP A 1 107 ? -9.551 -6.577 -1.166 1.00 91.19 107 TRP A C 1
ATOM 845 O O . TRP A 1 107 ? -10.324 -5.678 -0.843 1.00 91.19 107 TRP A O 1
ATOM 855 N N . GLY A 1 108 ? -9.613 -7.172 -2.358 1.00 91.00 108 GLY A N 1
ATOM 856 C CA . GLY A 1 108 ? -10.749 -7.036 -3.268 1.00 91.00 108 GLY A CA 1
ATOM 857 C C . GLY A 1 108 ? -12.010 -7.682 -2.698 1.00 91.00 108 GLY A C 1
ATOM 858 O O . GLY A 1 108 ? -13.077 -7.083 -2.786 1.00 91.00 108 GLY A O 1
ATOM 859 N N . ASP A 1 109 ? -11.854 -8.826 -2.031 1.00 94.56 109 ASP A N 1
ATOM 860 C CA . ASP A 1 109 ? -12.962 -9.579 -1.431 1.00 94.56 109 ASP A CA 1
ATOM 861 C C . ASP A 1 109 ? -13.405 -9.020 -0.068 1.00 94.56 109 ASP A C 1
ATOM 863 O O . ASP A 1 109 ? -14.536 -9.231 0.361 1.00 94.56 109 ASP A O 1
ATOM 867 N N . HIS A 1 110 ? -12.530 -8.275 0.615 1.00 94.88 110 HIS A N 1
ATOM 868 C CA . HIS A 1 110 ? -12.752 -7.776 1.978 1.00 94.88 110 HIS A CA 1
ATOM 869 C C . HIS A 1 110 ? -12.823 -6.243 2.021 1.00 94.88 110 HIS A C 1
ATOM 871 O O . HIS A 1 110 ? -12.029 -5.576 2.691 1.00 94.88 110 HIS A O 1
ATOM 877 N N . THR A 1 111 ? -13.756 -5.649 1.273 1.00 94.25 111 THR A N 1
ATOM 878 C CA . THR A 1 111 ? -13.928 -4.189 1.278 1.00 94.25 111 THR A CA 1
ATOM 879 C C . THR A 1 111 ? -14.640 -3.704 2.537 1.00 94.25 111 THR A C 1
ATOM 881 O O . THR A 1 111 ? -15.659 -4.269 2.905 1.00 94.25 111 THR A O 1
ATOM 884 N N . MET A 1 112 ? -14.172 -2.603 3.131 1.00 95.56 112 MET A N 1
ATOM 885 C CA . MET A 1 112 ? -14.842 -1.943 4.259 1.00 95.56 112 MET A CA 1
ATOM 886 C C . MET A 1 112 ? -15.664 -0.754 3.752 1.00 95.56 112 MET A C 1
ATOM 888 O O . MET A 1 11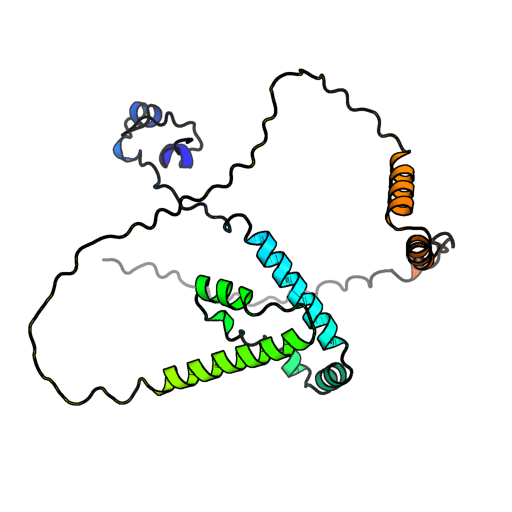2 ? -15.113 0.312 3.471 1.00 95.56 112 MET A O 1
ATOM 892 N N . ARG A 1 113 ? -16.967 -0.944 3.545 1.00 94.12 113 ARG A N 1
ATOM 893 C CA . ARG A 1 113 ? -17.918 0.107 3.132 1.00 94.12 113 ARG A CA 1
ATOM 894 C C . ARG A 1 113 ? -18.953 0.399 4.213 1.00 94.12 113 ARG A C 1
ATOM 896 O O . ARG A 1 113 ? -19.479 1.506 4.268 1.00 94.12 113 ARG A O 1
ATOM 903 N N . GLN A 1 114 ? -19.239 -0.585 5.051 1.00 96.06 114 GLN A N 1
ATOM 904 C CA . GLN A 1 114 ? -20.230 -0.547 6.112 1.00 96.06 114 GLN A CA 1
ATOM 905 C C . GLN A 1 114 ? -19.608 -0.992 7.444 1.00 96.06 114 GLN A C 1
ATOM 907 O O . GLN A 1 114 ? -18.622 -1.730 7.450 1.00 96.06 114 GLN A O 1
ATOM 912 N N . PRO A 1 115 ? -20.198 -0.612 8.592 1.00 95.44 115 PRO A N 1
ATOM 913 C CA . PRO A 1 115 ? -19.733 -1.067 9.902 1.00 95.44 115 PRO A CA 1
ATOM 914 C C . PRO A 1 115 ? -19.633 -2.592 10.052 1.00 95.44 115 PRO A C 1
ATOM 916 O O . PRO A 1 115 ? -18.696 -3.088 10.673 1.00 95.44 115 PRO A O 1
ATOM 919 N N . VAL A 1 116 ? -20.570 -3.344 9.459 1.00 96.69 116 VAL A N 1
ATOM 920 C CA . VAL A 1 116 ? -20.565 -4.818 9.499 1.00 96.69 116 VAL A CA 1
ATOM 921 C C . VAL A 1 116 ? -19.320 -5.410 8.830 1.00 96.69 116 VAL A C 1
ATOM 923 O O . VAL A 1 116 ? -18.777 -6.404 9.312 1.00 96.69 116 VAL A O 1
ATOM 926 N N . ASP A 1 117 ? -18.797 -4.747 7.797 1.00 95.88 117 ASP A N 1
ATOM 927 C CA . ASP A 1 117 ? -17.619 -5.203 7.059 1.00 95.88 117 ASP A CA 1
ATOM 928 C C . ASP A 1 117 ? -16.366 -5.204 7.940 1.00 95.88 117 ASP A C 1
ATOM 930 O O . ASP A 1 117 ? -15.475 -6.024 7.746 1.00 95.88 117 ASP A O 1
ATOM 934 N N . VAL A 1 118 ? -16.297 -4.323 8.943 1.00 95.00 118 VAL A N 1
ATOM 935 C CA . VAL A 1 118 ? -15.182 -4.279 9.902 1.00 95.00 118 VAL A CA 1
ATOM 936 C C . VAL A 1 118 ? -15.143 -5.553 10.751 1.00 95.00 118 VAL A C 1
ATOM 938 O O . VAL A 1 118 ? -14.069 -6.087 11.036 1.00 95.00 118 VAL A O 1
ATOM 941 N N . LEU A 1 119 ? -16.314 -6.077 11.124 1.00 95.06 119 LEU A N 1
ATOM 942 C CA . LEU A 1 119 ? -16.423 -7.334 11.865 1.00 95.06 119 LEU A CA 1
ATOM 943 C C . LEU A 1 119 ? -16.060 -8.525 10.976 1.00 95.06 119 LEU A C 1
ATOM 945 O O . LEU A 1 119 ? -15.261 -9.367 11.381 1.00 95.06 119 LEU A O 1
ATOM 949 N N . MET A 1 120 ? -16.566 -8.550 9.741 1.00 96.69 120 MET A N 1
ATOM 950 C CA . MET A 1 120 ? -16.211 -9.583 8.762 1.00 96.69 120 MET A CA 1
ATOM 951 C C . MET A 1 120 ? -14.708 -9.584 8.460 1.00 96.69 120 MET A C 1
ATOM 953 O O . MET A 1 120 ? -14.076 -10.638 8.417 1.00 96.69 120 MET A O 1
ATOM 957 N N . PHE A 1 121 ? -14.109 -8.399 8.324 1.00 95.00 121 PHE A N 1
ATOM 958 C CA . PHE A 1 121 ? -12.674 -8.224 8.130 1.00 95.00 121 PHE A CA 1
ATOM 959 C C . PHE A 1 121 ? -11.858 -8.797 9.295 1.00 95.00 121 PHE A C 1
ATOM 961 O O . PHE A 1 121 ? -10.858 -9.491 9.080 1.00 95.00 121 PHE A O 1
ATOM 968 N N . ARG A 1 122 ? -12.286 -8.533 10.538 1.00 95.50 122 ARG A N 1
ATOM 969 C CA . ARG A 1 122 ? -11.661 -9.095 11.742 1.00 95.50 122 ARG A CA 1
ATOM 970 C C . ARG A 1 122 ? -11.708 -10.619 11.709 1.00 95.50 122 ARG A C 1
ATOM 972 O O . ARG A 1 122 ? -10.677 -11.261 11.902 1.00 95.50 122 ARG A O 1
ATOM 979 N N . ASP A 1 123 ? -12.878 -11.189 11.444 1.00 96.75 123 ASP A N 1
ATOM 980 C CA . ASP A 1 123 ? -13.077 -12.638 11.459 1.00 96.75 123 ASP A CA 1
ATOM 981 C C . ASP A 1 123 ? -12.252 -13.326 10.360 1.00 96.75 123 ASP A C 1
ATOM 983 O O . ASP A 1 123 ? -11.599 -14.342 10.619 1.00 96.75 123 ASP A O 1
ATOM 987 N N . ALA A 1 124 ? -12.164 -12.717 9.174 1.00 96.38 124 ALA A N 1
ATOM 988 C CA . ALA A 1 124 ? -11.284 -13.168 8.099 1.00 96.38 124 ALA A CA 1
ATOM 989 C C . ALA A 1 124 ? -9.797 -13.131 8.501 1.00 96.38 124 ALA A C 1
ATOM 991 O O . ALA A 1 124 ? -9.064 -14.098 8.278 1.00 96.38 124 ALA A O 1
ATOM 992 N N . CYS A 1 125 ? -9.342 -12.057 9.160 1.00 95.31 125 CYS A N 1
ATOM 993 C CA . CYS A 1 125 ? -7.978 -11.977 9.695 1.00 95.31 125 CYS A CA 1
ATOM 994 C C . CYS A 1 125 ? -7.699 -13.063 10.745 1.00 95.31 125 CYS A C 1
ATOM 996 O O . CYS A 1 125 ? -6.624 -13.669 10.731 1.00 95.31 125 CYS A O 1
ATOM 998 N N . CYS A 1 126 ? -8.657 -13.343 11.632 1.00 95.81 126 CYS A N 1
ATOM 999 C CA . CYS A 1 126 ? -8.550 -14.436 12.596 1.00 95.81 126 CYS A CA 1
ATOM 1000 C C . CYS A 1 126 ? -8.476 -15.804 11.898 1.00 95.81 126 CYS A C 1
ATOM 1002 O O . CYS A 1 126 ? -7.698 -16.661 12.321 1.00 95.81 126 CYS A O 1
ATOM 1004 N N . GLY A 1 127 ? -9.225 -16.002 10.809 1.00 95.25 127 GLY A N 1
ATOM 1005 C CA . GLY A 1 127 ? -9.127 -17.188 9.954 1.00 95.25 127 GLY A CA 1
ATOM 1006 C C . GLY A 1 127 ? -7.712 -17.397 9.408 1.00 95.25 127 GLY A C 1
ATOM 1007 O O . GLY A 1 127 ? -7.137 -18.471 9.591 1.00 95.25 127 GLY A O 1
ATOM 1008 N N . LEU A 1 128 ? -7.105 -16.344 8.845 1.00 94.88 128 LEU A N 1
ATOM 1009 C CA . LEU A 1 128 ? -5.728 -16.376 8.328 1.00 94.88 128 LEU A CA 1
ATOM 1010 C C . LEU A 1 128 ? -4.680 -16.712 9.402 1.00 94.88 128 LEU A C 1
ATOM 1012 O O . LEU A 1 128 ? -3.667 -17.355 9.115 1.00 94.88 128 LEU A O 1
ATOM 1016 N N . GLN A 1 129 ? -4.889 -16.268 10.644 1.00 93.62 129 GLN A N 1
ATOM 1017 C CA . GLN A 1 129 ? -3.995 -16.616 11.753 1.00 93.62 129 GLN A CA 1
ATOM 1018 C C . GLN A 1 129 ? -4.074 -18.108 12.088 1.00 93.62 129 GLN A C 1
ATOM 1020 O O . GLN A 1 129 ? -3.033 -18.749 12.226 1.00 93.62 129 GLN A O 1
ATOM 1025 N N . ARG A 1 130 ? -5.286 -18.674 12.157 1.00 93.94 130 ARG A N 1
ATOM 1026 C CA . ARG A 1 130 ? -5.495 -20.096 12.479 1.00 93.94 130 ARG A CA 1
ATOM 1027 C C . ARG A 1 130 ? -4.889 -21.023 11.431 1.00 93.94 130 ARG A C 1
ATOM 1029 O O . ARG A 1 130 ? -4.254 -22.012 11.785 1.00 93.94 130 ARG A O 1
ATOM 1036 N N . THR A 1 131 ? -5.031 -20.700 10.146 1.00 91.19 131 THR A N 1
ATOM 1037 C CA . THR A 1 131 ? -4.443 -21.520 9.074 1.00 91.19 131 THR A CA 1
ATOM 1038 C C . THR A 1 131 ? -2.919 -21.580 9.170 1.00 91.19 131 THR A C 1
ATOM 1040 O O . THR A 1 131 ? -2.328 -22.624 8.914 1.00 91.19 131 THR A O 1
ATOM 1043 N N . ARG A 1 132 ? -2.268 -20.494 9.615 1.00 88.75 132 ARG A N 1
ATOM 1044 C CA . ARG A 1 132 ? -0.804 -20.456 9.770 1.00 88.75 132 ARG A CA 1
ATOM 1045 C C . ARG A 1 132 ? -0.285 -21.272 10.940 1.00 88.75 132 ARG A C 1
ATOM 1047 O O . ARG A 1 132 ? 0.765 -21.901 10.821 1.00 88.75 132 ARG A O 1
ATOM 1054 N N . THR A 1 133 ? -0.988 -21.254 12.069 1.00 87.50 133 THR A N 1
ATOM 1055 C CA . THR A 1 133 ? -0.560 -22.026 13.242 1.00 87.50 133 THR A CA 1
ATOM 1056 C C . THR A 1 133 ? -0.593 -23.526 12.961 1.00 87.50 133 THR A C 1
ATOM 1058 O O . THR A 1 133 ? 0.288 -24.245 13.416 1.00 87.50 133 THR A O 1
ATOM 1061 N N . VAL A 1 134 ? -1.544 -23.992 12.143 1.00 88.25 134 VAL A N 1
ATOM 1062 C CA . VAL A 1 134 ? -1.621 -25.403 11.730 1.00 88.25 134 VAL A CA 1
ATOM 1063 C C . VAL A 1 134 ? -0.432 -25.786 10.844 1.00 88.25 134 VAL A C 1
ATOM 1065 O O . VAL A 1 134 ? 0.234 -26.780 11.118 1.00 88.25 134 VAL A O 1
ATOM 1068 N N . THR A 1 135 ? -0.095 -24.967 9.841 1.00 81.25 135 THR A N 1
ATOM 1069 C CA . THR A 1 135 ? 1.048 -25.251 8.953 1.00 81.25 135 THR A CA 1
ATOM 1070 C C . THR A 1 135 ? 2.395 -25.224 9.674 1.00 81.25 135 THR A C 1
ATOM 1072 O O . THR A 1 135 ? 3.301 -25.955 9.295 1.00 81.25 135 THR A O 1
ATOM 1075 N N . SER A 1 136 ? 2.537 -24.403 10.721 1.00 80.31 136 SER A N 1
ATOM 1076 C CA . SER A 1 136 ? 3.788 -24.316 11.484 1.00 80.31 136 SER A CA 1
ATOM 1077 C C . SER A 1 136 ? 4.019 -25.523 12.393 1.00 80.31 136 SER A C 1
ATOM 1079 O O . SER A 1 136 ? 5.169 -25.843 12.673 1.00 80.31 136 SER A O 1
ATOM 1081 N N . ASN A 1 137 ? 2.954 -26.176 12.865 1.00 77.38 137 ASN A N 1
ATOM 1082 C CA . ASN A 1 137 ? 3.065 -27.292 13.805 1.00 77.38 137 ASN A CA 1
ATOM 1083 C C . ASN A 1 137 ? 3.147 -28.655 13.099 1.00 77.38 137 ASN A C 1
ATOM 1085 O O . ASN A 1 137 ? 3.659 -29.605 13.679 1.00 77.38 137 ASN A O 1
ATOM 1089 N N . GLY A 1 138 ? 2.678 -28.753 11.851 1.00 65.06 138 GLY A N 1
ATOM 1090 C CA . GLY A 1 138 ? 2.650 -30.007 11.092 1.00 65.06 138 GLY A CA 1
ATOM 1091 C C . GLY A 1 138 ? 3.959 -30.400 10.399 1.00 65.06 138 GLY A C 1
ATOM 1092 O O . GLY A 1 138 ? 3.978 -31.421 9.725 1.00 65.06 138 GLY A O 1
ATOM 1093 N N . HIS A 1 139 ? 5.040 -29.619 10.518 1.00 58.22 139 HIS A N 1
ATOM 1094 C CA . HIS A 1 139 ? 6.250 -29.841 9.713 1.00 58.22 139 HIS A CA 1
ATOM 1095 C C . HIS A 1 139 ? 7.411 -30.544 10.441 1.00 58.22 139 HIS A C 1
ATOM 1097 O O . HIS A 1 139 ? 8.517 -30.571 9.902 1.00 58.22 139 HIS A O 1
ATOM 1103 N N . THR A 1 140 ? 7.191 -31.130 11.625 1.00 56.53 140 THR A N 1
ATOM 1104 C CA . THR A 1 140 ? 8.305 -31.640 12.455 1.00 56.53 140 THR A CA 1
ATOM 1105 C C . THR A 1 140 ? 8.369 -33.150 12.701 1.00 56.53 140 THR A C 1
ATOM 1107 O O . THR A 1 140 ? 9.370 -33.570 13.265 1.00 56.53 140 THR A O 1
ATOM 1110 N N . GLU A 1 141 ? 7.412 -33.991 12.286 1.00 55.09 141 GLU A N 1
ATOM 1111 C CA . GLU A 1 141 ? 7.410 -35.400 12.757 1.00 55.09 141 GLU A CA 1
ATOM 1112 C C . GLU A 1 141 ? 7.044 -36.485 11.725 1.00 55.09 141 GLU A C 1
ATOM 1114 O O . GLU A 1 141 ? 6.485 -37.509 12.095 1.00 55.09 141 GLU A O 1
ATOM 1119 N N . GLU A 1 142 ? 7.394 -36.343 10.440 1.00 53.44 142 GLU A N 1
ATOM 1120 C CA . GLU A 1 142 ? 7.224 -37.470 9.495 1.00 53.44 142 GLU A CA 1
ATOM 1121 C C . GLU A 1 142 ? 8.356 -37.574 8.457 1.00 53.44 142 GLU A C 1
ATOM 1123 O O . GLU A 1 142 ? 8.150 -37.621 7.248 1.00 53.44 142 GLU A O 1
ATOM 1128 N N . ALA A 1 143 ? 9.600 -37.594 8.948 1.00 51.88 143 ALA A N 1
ATOM 1129 C CA . ALA A 1 143 ? 10.785 -37.929 8.153 1.00 51.88 143 ALA A CA 1
ATOM 1130 C C . ALA A 1 143 ? 11.688 -38.947 8.876 1.00 51.88 143 ALA A C 1
ATOM 1132 O O . ALA A 1 143 ? 12.883 -38.740 9.061 1.00 51.88 143 ALA A O 1
ATOM 1133 N N . SER A 1 144 ? 11.092 -40.063 9.279 1.00 59.62 144 SER A N 1
ATOM 1134 C CA . SER A 1 144 ? 11.729 -41.380 9.376 1.00 59.62 144 SER A CA 1
ATOM 1135 C C . SER A 1 144 ? 10.564 -42.361 9.317 1.00 59.62 144 SER A C 1
ATOM 1137 O O . SER A 1 144 ? 9.788 -42.434 10.257 1.00 59.62 144 SER A O 1
ATOM 1139 N N . GLU A 1 145 ? 10.271 -43.022 8.204 1.00 53.94 145 GLU A N 1
ATOM 1140 C CA . GLU A 1 145 ? 10.915 -44.290 7.875 1.00 53.94 145 GLU A CA 1
ATOM 1141 C C . GLU A 1 145 ? 10.169 -44.869 6.660 1.00 53.94 145 GLU A C 1
ATOM 1143 O O . GLU A 1 145 ? 9.025 -45.280 6.796 1.00 53.94 145 GLU A O 1
ATOM 1148 N N . ALA A 1 146 ? 10.779 -44.824 5.472 1.00 47.12 146 ALA A N 1
ATOM 1149 C CA . ALA A 1 146 ? 10.582 -45.772 4.365 1.00 47.12 146 ALA A CA 1
ATOM 1150 C C . ALA A 1 146 ? 11.318 -45.246 3.127 1.00 47.12 146 ALA A C 1
ATOM 1152 O O . ALA A 1 146 ? 10.811 -44.439 2.349 1.00 47.12 146 ALA A O 1
ATOM 1153 N N . ALA A 1 147 ? 12.555 -45.706 2.972 1.00 51.88 147 ALA A N 1
ATOM 1154 C CA . ALA A 1 147 ? 13.240 -45.685 1.696 1.00 51.88 147 ALA A CA 1
ATOM 1155 C C . ALA A 1 147 ? 12.604 -46.750 0.792 1.00 51.88 147 ALA A C 1
ATOM 1157 O O . ALA A 1 147 ? 12.691 -47.931 1.106 1.00 51.88 147 ALA A O 1
ATOM 1158 N N . GLU A 1 148 ? 12.023 -46.338 -0.331 1.00 56.03 148 GLU A N 1
ATOM 1159 C CA . GLU A 1 148 ? 11.769 -47.205 -1.485 1.00 56.03 148 GLU A CA 1
ATOM 1160 C C . GLU A 1 148 ? 12.284 -46.469 -2.739 1.00 56.03 148 GLU A C 1
ATOM 1162 O O . GLU A 1 148 ? 11.935 -45.301 -2.952 1.00 56.03 148 GLU A O 1
ATOM 1167 N N . PRO A 1 149 ? 13.160 -47.094 -3.545 1.00 58.53 149 PRO A N 1
ATOM 1168 C CA . PRO A 1 149 ? 13.744 -46.491 -4.732 1.00 58.53 149 PRO A CA 1
ATOM 1169 C C . PRO A 1 149 ? 12.852 -46.773 -5.943 1.00 58.53 149 PRO A C 1
ATOM 1171 O O . PRO A 1 149 ? 12.679 -47.926 -6.323 1.00 58.53 149 PRO A O 1
ATOM 1174 N N . HIS A 1 150 ? 12.328 -45.735 -6.593 1.00 50.47 150 HIS A N 1
ATOM 1175 C CA . HIS A 1 150 ? 11.707 -45.906 -7.904 1.00 50.47 150 HIS A CA 1
ATOM 1176 C C . HIS A 1 150 ? 12.135 -44.817 -8.887 1.00 50.47 150 HIS A C 1
ATOM 1178 O O . HIS A 1 150 ? 11.710 -43.664 -8.832 1.00 50.47 150 HIS A O 1
ATOM 1184 N N . ASP A 1 151 ? 12.996 -45.257 -9.802 1.00 49.62 151 ASP A N 1
ATOM 1185 C CA . ASP A 1 151 ? 13.243 -44.685 -11.115 1.00 49.62 151 ASP A CA 1
ATOM 1186 C C . ASP A 1 151 ? 11.930 -44.469 -11.885 1.00 49.62 151 ASP A C 1
ATOM 1188 O O . ASP A 1 151 ? 11.152 -45.408 -12.046 1.00 49.62 151 ASP A O 1
ATOM 1192 N N . ALA A 1 152 ? 11.717 -43.256 -12.401 1.00 44.72 152 ALA A N 1
ATOM 1193 C CA . ALA A 1 152 ? 11.211 -42.981 -13.754 1.00 44.72 152 ALA A CA 1
ATOM 1194 C C . ALA A 1 152 ? 10.899 -41.485 -13.904 1.00 44.72 152 ALA A C 1
ATOM 1196 O O . ALA A 1 152 ? 9.949 -40.956 -13.329 1.00 44.72 152 ALA A O 1
ATOM 1197 N N . ALA A 1 153 ? 11.688 -40.805 -14.733 1.00 47.91 153 ALA A N 1
ATOM 1198 C CA . ALA A 1 153 ? 11.361 -39.481 -15.239 1.00 47.91 153 ALA A CA 1
ATOM 1199 C C . ALA A 1 153 ? 10.178 -39.543 -16.222 1.00 47.91 153 ALA A C 1
ATOM 1201 O O . ALA A 1 153 ? 10.123 -40.443 -17.063 1.00 47.91 153 ALA A O 1
ATOM 1202 N N . PRO A 1 154 ? 9.333 -38.505 -16.231 1.00 54.66 154 PRO A N 1
ATOM 1203 C CA . PRO A 1 154 ? 8.816 -37.980 -17.482 1.00 54.66 154 PRO A CA 1
ATOM 1204 C C . PRO A 1 154 ? 9.227 -36.516 -17.648 1.00 54.66 154 PRO A C 1
ATOM 1206 O O . PRO A 1 154 ? 8.961 -35.660 -16.805 1.00 54.66 154 PRO A O 1
ATOM 1209 N N . SER A 1 155 ? 9.870 -36.234 -18.780 1.00 58.81 155 SER A N 1
ATOM 1210 C CA . SER A 1 155 ? 10.028 -34.886 -19.310 1.00 58.81 155 SER A CA 1
ATOM 1211 C C . SER A 1 155 ? 8.649 -34.293 -19.595 1.00 58.81 155 SER A C 1
ATOM 1213 O O . SER A 1 155 ? 7.902 -34.866 -20.391 1.00 58.81 155 SER A O 1
ATOM 1215 N N . TYR A 1 156 ? 8.330 -33.145 -19.000 1.00 46.56 156 TYR A N 1
ATOM 1216 C CA . TYR A 1 156 ? 7.260 -32.294 -19.505 1.00 46.56 156 TYR A CA 1
ATOM 1217 C C . TYR A 1 156 ? 7.854 -30.996 -20.045 1.00 46.56 156 TYR A C 1
ATOM 1219 O O . TYR A 1 156 ? 8.491 -30.220 -19.331 1.00 46.56 156 TYR A O 1
ATOM 1227 N N . ASP A 1 157 ? 7.671 -30.860 -21.349 1.00 43.91 157 ASP A N 1
ATOM 1228 C CA . ASP A 1 157 ? 8.066 -29.781 -22.234 1.00 43.91 157 ASP A CA 1
ATOM 1229 C C . ASP A 1 157 ? 6.843 -28.872 -22.465 1.00 43.91 157 ASP A C 1
ATOM 1231 O O . ASP A 1 157 ? 5.704 -29.342 -22.435 1.00 43.91 157 ASP A O 1
ATOM 1235 N N . GLY A 1 158 ? 7.078 -27.589 -22.735 1.00 40.31 158 GLY A N 1
ATOM 1236 C CA . GLY A 1 158 ? 6.053 -26.610 -23.124 1.00 40.31 158 GLY A CA 1
ATOM 1237 C C . GLY A 1 158 ? 5.397 -25.875 -21.944 1.00 40.31 158 GLY A C 1
ATOM 1238 O O . GLY A 1 158 ? 4.821 -26.473 -21.046 1.00 40.31 158 GLY A O 1
ATOM 1239 N N . GLY A 1 159 ? 5.447 -24.547 -21.841 1.00 46.81 159 GLY A N 1
ATOM 1240 C CA . GLY A 1 159 ? 5.332 -23.568 -22.919 1.00 46.81 159 GLY A CA 1
ATOM 1241 C C . GLY A 1 159 ? 3.923 -22.979 -22.864 1.00 46.81 159 GLY A C 1
ATOM 1242 O O . GLY A 1 159 ? 2.965 -23.631 -23.259 1.00 46.81 159 GLY A O 1
ATOM 1243 N N . GLY A 1 160 ? 3.793 -21.762 -22.339 1.00 42.94 160 GLY A N 1
ATOM 1244 C CA . GLY A 1 160 ? 2.505 -21.088 -22.195 1.00 42.94 160 GLY A CA 1
ATOM 1245 C C . GLY A 1 160 ? 2.694 -19.627 -21.825 1.00 42.94 160 GLY A C 1
ATOM 1246 O O . GLY A 1 160 ? 2.485 -19.239 -20.678 1.00 42.94 160 GLY A O 1
ATOM 1247 N N . ASN A 1 161 ? 3.147 -18.836 -22.799 1.00 44.12 161 ASN A N 1
ATOM 1248 C CA . ASN A 1 161 ? 2.993 -17.389 -22.765 1.00 44.12 161 ASN A CA 1
ATOM 1249 C C . ASN A 1 161 ? 1.489 -17.092 -22.807 1.00 44.12 161 ASN A C 1
ATOM 1251 O O . ASN A 1 161 ? 0.789 -17.549 -23.705 1.00 44.12 161 ASN A O 1
ATOM 1255 N N . GLY A 1 162 ? 0.999 -16.416 -21.771 1.00 42.41 162 GLY A N 1
ATOM 1256 C CA . GLY A 1 162 ? -0.347 -15.867 -21.720 1.00 42.41 162 GLY A CA 1
ATOM 1257 C C . GLY A 1 162 ? -0.301 -14.423 -22.184 1.00 42.41 162 GLY A C 1
ATOM 1258 O O . GLY A 1 162 ? -0.110 -13.507 -21.383 1.00 42.41 162 GLY A O 1
ATOM 1259 N N . ASP A 1 163 ? -0.428 -14.251 -23.488 1.00 41.06 163 ASP A N 1
ATOM 1260 C CA . ASP A 1 163 ? -0.618 -12.995 -24.198 1.00 41.06 163 ASP A CA 1
ATOM 1261 C C . ASP A 1 163 ? -2.045 -12.515 -23.904 1.00 41.06 163 ASP A C 1
ATOM 1263 O O . ASP A 1 163 ? -3.008 -12.857 -24.580 1.00 41.06 163 ASP A O 1
ATOM 1267 N N . GLY A 1 164 ? -2.194 -11.762 -22.815 1.00 49.91 164 GLY A N 1
ATOM 1268 C CA . GLY A 1 164 ? -3.405 -10.995 -22.543 1.00 49.91 164 GLY A CA 1
ATOM 1269 C C . GLY A 1 164 ? -3.404 -9.717 -23.374 1.00 49.91 164 GLY A C 1
ATOM 1270 O O . GLY A 1 164 ? -3.035 -8.655 -22.869 1.00 49.91 164 GLY A O 1
ATOM 1271 N N . GLU A 1 165 ? -3.766 -9.842 -24.648 1.00 53.25 165 GLU A N 1
ATOM 1272 C CA . GLU A 1 165 ? -4.376 -8.765 -25.426 1.00 53.25 165 GLU A CA 1
ATOM 1273 C C . GLU A 1 165 ? -5.779 -8.519 -24.848 1.00 53.25 165 GLU A C 1
ATOM 1275 O O . GLU A 1 165 ? -6.591 -9.437 -24.847 1.00 53.25 165 GLU A O 1
ATOM 1280 N N . ASP A 1 166 ? -6.052 -7.325 -24.314 1.00 52.38 166 ASP A N 1
ATOM 1281 C CA . ASP A 1 166 ? -7.426 -6.804 -24.234 1.00 52.38 166 ASP A CA 1
ATOM 1282 C C . ASP A 1 166 ? -7.409 -5.274 -24.067 1.00 52.38 166 ASP A C 1
ATOM 1284 O O . ASP A 1 166 ? -7.211 -4.713 -22.984 1.00 52.38 166 ASP A O 1
ATOM 1288 N N . ASP A 1 167 ? -7.438 -4.618 -25.224 1.00 44.44 167 ASP A N 1
ATOM 1289 C CA . ASP A 1 167 ? -8.345 -3.539 -25.615 1.00 44.44 167 ASP A CA 1
ATOM 1290 C C . ASP A 1 167 ? -8.714 -2.467 -24.579 1.00 44.44 167 ASP A C 1
ATOM 1292 O O . ASP A 1 167 ? -9.528 -2.623 -23.670 1.00 44.44 167 ASP A O 1
ATOM 1296 N N . GLY A 1 168 ? -8.170 -1.272 -24.811 1.00 43.09 168 GLY A N 1
ATOM 1297 C CA . GLY A 1 168 ? -8.515 -0.069 -24.064 1.00 43.09 168 GLY A CA 1
ATOM 1298 C C . GLY A 1 168 ? -8.142 1.207 -24.802 1.00 43.09 168 GLY A C 1
ATOM 1299 O O . GLY A 1 168 ? -7.566 2.122 -24.211 1.00 43.09 168 GLY A O 1
ATOM 1300 N N . ASP A 1 169 ? -8.444 1.253 -26.098 1.00 44.19 169 ASP A N 1
ATOM 1301 C CA . ASP A 1 169 ? -8.352 2.437 -26.942 1.00 44.19 169 ASP A CA 1
ATOM 1302 C C . ASP A 1 169 ? -9.275 3.548 -26.419 1.00 44.19 169 ASP A C 1
ATOM 1304 O O . ASP A 1 169 ? -10.460 3.619 -26.734 1.00 44.19 169 ASP A O 1
ATOM 1308 N N . TYR A 1 170 ? -8.723 4.462 -25.617 1.00 51.25 170 TYR A N 1
ATOM 1309 C CA . TYR A 1 170 ? -9.396 5.710 -25.247 1.00 51.25 170 TYR A CA 1
ATOM 1310 C C . TYR A 1 170 ? -8.470 6.919 -25.414 1.00 51.25 170 TYR A C 1
ATOM 1312 O O . TYR A 1 170 ? -8.254 7.712 -24.500 1.00 51.25 170 TYR A O 1
ATOM 1320 N N . TYR A 1 171 ? -7.915 7.081 -26.616 1.00 49.12 171 TYR A N 1
ATOM 1321 C CA . TYR A 1 171 ? -7.428 8.380 -27.077 1.00 49.12 171 TYR A CA 1
ATOM 1322 C C . TYR A 1 171 ? -8.336 8.881 -28.193 1.00 49.12 171 TYR A C 1
ATOM 1324 O O . TYR A 1 171 ? -8.110 8.649 -29.379 1.00 49.12 171 TYR A O 1
ATOM 1332 N N . ALA A 1 172 ? -9.376 9.611 -27.793 1.00 47.59 172 ALA A N 1
ATOM 1333 C CA . ALA A 1 172 ? -10.067 10.503 -28.702 1.00 47.59 172 ALA A CA 1
ATOM 1334 C C . ALA A 1 172 ? -9.073 11.548 -29.237 1.00 47.59 172 ALA A C 1
ATOM 1336 O O . ALA A 1 172 ? -8.402 12.260 -28.485 1.00 47.59 172 ALA A O 1
ATOM 1337 N N . ARG A 1 173 ? -9.003 11.585 -30.567 1.00 43.72 173 ARG A N 1
ATOM 1338 C CA . ARG A 1 173 ? -8.361 12.576 -31.430 1.00 43.72 173 ARG A CA 1
ATOM 1339 C C . ARG A 1 173 ? -8.436 13.999 -30.863 1.00 43.72 173 ARG A C 1
ATOM 1341 O O . ARG A 1 173 ? -9.519 14.509 -30.588 1.00 43.72 173 ARG A O 1
ATOM 1348 N N . ARG A 1 174 ? -7.290 14.681 -30.823 1.00 39.41 174 ARG A N 1
ATOM 1349 C CA . ARG A 1 174 ? -7.228 16.137 -30.988 1.00 39.41 174 ARG A CA 1
ATOM 1350 C C . ARG A 1 174 ? -6.466 16.421 -32.274 1.00 39.41 174 ARG A C 1
ATOM 1352 O O . ARG A 1 174 ? -5.290 16.079 -32.380 1.00 39.41 174 ARG A O 1
ATOM 1359 N N . ASP A 1 175 ? -7.181 16.998 -33.230 1.00 42.22 175 ASP A N 1
ATOM 1360 C CA . ASP A 1 175 ? -6.638 17.526 -34.474 1.00 42.22 175 ASP A CA 1
ATOM 1361 C C . ASP A 1 175 ? -5.591 18.630 -34.229 1.00 42.22 175 ASP A C 1
ATOM 1363 O O . ASP A 1 175 ? -5.603 19.289 -33.180 1.00 42.22 175 ASP A O 1
ATOM 1367 N N . PRO A 1 176 ? -4.672 18.836 -35.188 1.00 53.72 176 PRO A N 1
ATOM 1368 C CA . PRO A 1 176 ? -3.635 19.850 -35.118 1.00 53.72 176 PRO A CA 1
ATOM 1369 C C . PRO A 1 176 ? -4.123 21.206 -35.659 1.00 53.72 176 PRO A C 1
ATOM 1371 O O . PRO A 1 176 ? -5.035 21.276 -36.472 1.00 53.72 176 PRO A O 1
ATOM 1374 N N . GLN A 1 177 ? -3.389 22.256 -35.281 1.00 46.72 177 GLN A N 1
ATOM 1375 C CA . GLN A 1 177 ? -3.433 23.641 -35.783 1.00 46.72 177 GLN A CA 1
ATOM 1376 C C . GLN A 1 177 ? -4.464 24.592 -35.160 1.00 46.72 177 GLN A C 1
ATOM 1378 O O . GLN A 1 177 ? -5.545 24.797 -35.685 1.00 46.72 177 GLN A O 1
ATOM 1383 N N . THR A 1 178 ? -3.999 25.350 -34.165 1.00 41.25 178 THR A N 1
ATOM 1384 C CA . THR A 1 178 ? -4.107 26.819 -34.186 1.00 41.25 178 THR A CA 1
ATOM 1385 C C . THR A 1 178 ? -2.908 27.400 -33.443 1.00 41.25 178 THR A C 1
ATOM 1387 O O . THR A 1 178 ? -2.723 27.156 -32.251 1.00 41.25 178 THR A O 1
ATOM 1390 N N . GLN A 1 179 ? -2.073 28.152 -34.161 1.00 51.88 179 GLN A N 1
ATOM 1391 C CA . GLN A 1 179 ? -1.114 29.074 -33.563 1.00 51.88 179 GLN A CA 1
ATOM 1392 C C . GLN A 1 179 ? -1.922 30.120 -32.789 1.00 51.88 179 GLN A C 1
ATOM 1394 O O . GLN A 1 179 ? -2.637 30.905 -33.402 1.00 51.88 179 GLN A O 1
ATOM 1399 N N . SER A 1 180 ? -1.847 30.106 -31.458 1.00 40.59 180 SER A N 1
ATOM 1400 C CA . SER A 1 180 ? -2.409 31.170 -30.629 1.00 40.59 180 SER A CA 1
ATOM 1401 C C . SER A 1 180 ? -1.278 31.790 -29.830 1.00 40.59 180 SER A C 1
ATOM 1403 O O . SER A 1 180 ? -0.641 31.152 -28.994 1.00 40.59 180 SER A O 1
ATOM 1405 N N . THR A 1 181 ? -1.013 33.042 -30.162 1.00 39.78 181 THR A N 1
ATOM 1406 C CA . THR A 1 181 ? -0.146 33.963 -29.447 1.00 39.78 181 THR A CA 1
ATOM 1407 C C . THR A 1 181 ? -0.543 34.017 -27.972 1.00 39.78 181 THR A C 1
ATOM 1409 O O . THR A 1 181 ? -1.711 34.169 -27.616 1.00 39.78 181 THR A O 1
ATOM 1412 N N . SER A 1 182 ? 0.445 33.858 -27.097 1.00 37.97 182 SER A N 1
ATOM 1413 C CA . SER A 1 182 ? 0.292 34.000 -25.655 1.00 37.97 182 SER A CA 1
ATOM 1414 C C . SER A 1 182 ? 0.086 35.475 -25.306 1.00 37.97 182 SER A C 1
ATOM 1416 O O . SER A 1 182 ? 1.039 36.257 -25.245 1.00 37.97 182 SER A O 1
ATOM 1418 N N . HIS A 1 183 ? -1.162 35.860 -25.076 1.00 42.81 183 HIS A N 1
ATOM 1419 C CA . HIS A 1 183 ? -1.512 37.007 -24.248 1.00 42.81 183 HIS A CA 1
ATOM 1420 C C . HIS A 1 183 ? -2.226 36.460 -23.019 1.00 42.81 183 HIS A C 1
ATOM 1422 O O . HIS A 1 183 ? -3.329 35.927 -23.117 1.00 42.81 183 HIS A O 1
ATOM 1428 N N . SER A 1 184 ? -1.557 36.531 -21.869 1.00 37.53 184 SER A N 1
ATOM 1429 C CA . SER A 1 184 ? -2.178 36.250 -20.579 1.00 37.53 184 SER A CA 1
ATOM 1430 C C . SER A 1 184 ? -3.321 37.248 -20.369 1.00 37.53 184 SER A C 1
ATOM 1432 O O . SER A 1 184 ? -3.057 38.453 -20.406 1.00 37.53 184 SER A O 1
ATOM 1434 N N . PRO A 1 185 ? -4.574 36.803 -20.173 1.00 49.28 185 PRO A N 1
ATOM 1435 C CA . PRO A 1 185 ? -5.647 37.716 -19.826 1.00 49.28 185 PRO A CA 1
ATOM 1436 C C . PRO A 1 185 ? -5.443 38.218 -18.385 1.00 49.28 185 PRO A C 1
ATOM 1438 O O . PRO A 1 185 ? -4.896 37.489 -17.551 1.00 49.28 185 PRO A O 1
ATOM 1441 N N . PRO A 1 186 ? -5.860 39.456 -18.075 1.00 50.88 186 PRO A N 1
ATOM 1442 C CA . PRO A 1 186 ? -5.826 39.971 -16.713 1.00 50.88 186 PRO A CA 1
ATOM 1443 C C . PRO A 1 186 ? -6.711 39.110 -15.802 1.00 50.88 186 PRO A C 1
ATOM 1445 O O . PRO A 1 186 ? -7.793 38.675 -16.195 1.00 50.88 186 PRO 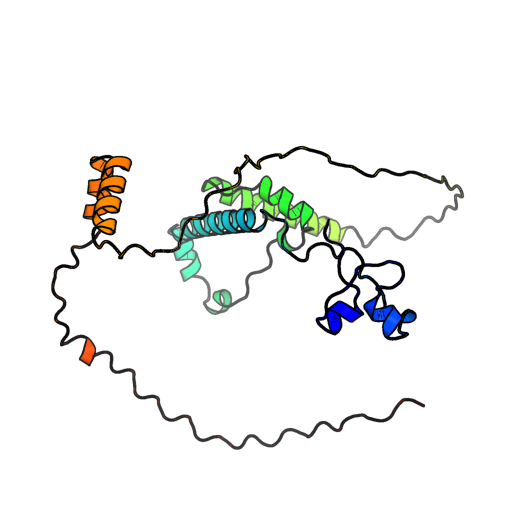A O 1
ATOM 1448 N N . HIS A 1 187 ? -6.230 38.851 -14.585 1.00 45.50 187 HIS A N 1
ATOM 1449 C CA . HIS A 1 187 ? -6.985 38.163 -13.542 1.00 45.50 187 HIS A CA 1
ATOM 1450 C C . HIS A 1 187 ? -8.245 38.971 -13.205 1.00 45.50 187 HIS A C 1
ATOM 1452 O O . HIS A 1 187 ? -8.169 40.024 -12.577 1.00 45.50 187 HIS A O 1
ATOM 1458 N N . ASP A 1 188 ? -9.393 38.473 -13.658 1.00 53.56 188 ASP A N 1
ATOM 1459 C CA . ASP A 1 188 ? -10.708 39.040 -13.383 1.00 53.56 188 ASP A CA 1
ATOM 1460 C C . ASP A 1 188 ? -11.150 38.636 -11.966 1.00 53.56 188 ASP A C 1
ATOM 1462 O O . ASP A 1 188 ? -11.314 37.451 -11.655 1.00 53.56 188 ASP A O 1
ATOM 1466 N N . ALA A 1 189 ? -11.305 39.630 -11.089 1.00 56.72 189 ALA A N 1
ATOM 1467 C CA . ALA A 1 189 ? -11.657 39.468 -9.678 1.00 56.72 189 ALA A CA 1
ATOM 1468 C C . ALA A 1 189 ? -13.095 38.951 -9.451 1.00 56.72 189 ALA A C 1
ATOM 1470 O O . ALA A 1 189 ? -13.494 38.739 -8.310 1.00 56.72 189 ALA A O 1
ATOM 1471 N N . THR A 1 190 ? -13.863 38.710 -10.518 1.00 53.94 190 THR A N 1
ATOM 1472 C CA . THR A 1 190 ? -15.258 38.234 -10.472 1.00 53.94 190 THR A CA 1
ATOM 1473 C C . THR A 1 190 ? -15.412 36.702 -10.486 1.00 53.94 190 THR A C 1
ATOM 1475 O O . THR A 1 190 ? -16.518 36.181 -10.331 1.00 53.94 190 THR A O 1
ATOM 1478 N N . GLN A 1 191 ? -14.317 35.935 -10.604 1.00 54.62 191 GLN A N 1
ATOM 1479 C CA . GLN A 1 191 ? -14.369 34.463 -10.569 1.00 54.62 191 GLN A CA 1
ATOM 1480 C C . GLN A 1 191 ? -14.920 33.811 -9.277 1.00 54.62 191 GLN A C 1
ATOM 1482 O O . GLN A 1 191 ? -15.568 32.766 -9.407 1.00 54.62 191 GLN A O 1
ATOM 1487 N N . PRO A 1 192 ? -14.710 34.334 -8.049 1.00 63.31 192 PRO A N 1
ATOM 1488 C CA . PRO A 1 192 ? -15.191 33.650 -6.847 1.00 63.31 192 PRO A CA 1
ATOM 1489 C C . PRO A 1 192 ? -16.721 33.688 -6.713 1.00 63.31 192 PRO A C 1
ATOM 1491 O O . PRO A 1 192 ? -17.312 32.708 -6.258 1.00 63.31 192 PRO A O 1
ATOM 1494 N N . GLU A 1 193 ? -17.378 34.757 -7.169 1.00 69.56 193 GLU A N 1
ATOM 1495 C CA . GLU A 1 193 ? -18.840 34.882 -7.091 1.00 69.56 193 GLU A CA 1
ATOM 1496 C C . GLU A 1 193 ? -19.548 33.927 -8.058 1.00 69.56 193 GLU A C 1
ATOM 1498 O O . GLU A 1 193 ? -20.465 33.212 -7.654 1.00 69.56 193 GLU A O 1
ATOM 1503 N N . ARG A 1 194 ? -19.047 33.799 -9.297 1.00 73.00 194 ARG A N 1
ATOM 1504 C CA . ARG A 1 194 ? -19.587 32.829 -10.266 1.00 73.00 194 ARG A CA 1
ATOM 1505 C C . ARG A 1 194 ? -19.517 31.391 -9.758 1.00 73.00 194 ARG A C 1
ATOM 1507 O O . ARG A 1 194 ? -20.482 30.644 -9.899 1.00 73.00 194 ARG A O 1
ATOM 1514 N N . ARG A 1 195 ? -18.406 31.008 -9.119 1.00 72.75 195 ARG A N 1
ATOM 1515 C CA . ARG A 1 195 ? -18.248 29.665 -8.534 1.00 72.75 195 ARG A CA 1
ATOM 1516 C C . ARG A 1 195 ? -19.234 29.406 -7.393 1.00 72.75 195 ARG A C 1
ATOM 1518 O O . ARG A 1 195 ? -19.724 28.287 -7.249 1.00 72.75 195 ARG A O 1
ATOM 1525 N N . ARG A 1 196 ? -19.531 30.434 -6.594 1.00 74.62 196 ARG A N 1
ATOM 1526 C CA . ARG A 1 196 ? -20.489 30.355 -5.485 1.00 74.62 196 ARG A CA 1
ATOM 1527 C C . ARG A 1 196 ? -21.920 30.165 -5.998 1.00 74.62 196 ARG A C 1
ATOM 1529 O O . ARG A 1 196 ? -22.649 29.335 -5.458 1.00 74.62 196 ARG A O 1
ATOM 1536 N N . ASP A 1 197 ? -22.296 30.862 -7.067 1.00 76.31 197 ASP A N 1
ATOM 1537 C CA . ASP A 1 197 ? -23.617 30.725 -7.691 1.00 76.31 197 ASP A CA 1
ATOM 1538 C C . ASP A 1 197 ? -23.808 29.373 -8.400 1.00 76.31 197 ASP A C 1
ATOM 1540 O O . ASP A 1 197 ? -24.880 28.773 -8.303 1.00 76.31 197 ASP A O 1
ATOM 1544 N N . GLU A 1 198 ? -22.770 28.843 -9.055 1.00 79.69 198 GLU A N 1
ATOM 1545 C CA . GLU A 1 198 ? -22.801 27.498 -9.650 1.00 79.69 198 GLU A CA 1
ATOM 1546 C C . GLU A 1 198 ? -22.987 26.408 -8.583 1.00 79.69 198 GLU A C 1
ATOM 1548 O O . GLU A 1 198 ? -23.823 25.516 -8.747 1.00 79.69 198 GLU A O 1
ATOM 1553 N N . MET A 1 199 ? -22.281 26.512 -7.451 1.00 72.19 199 MET A N 1
ATOM 1554 C CA . MET A 1 199 ? -22.457 25.602 -6.313 1.00 72.19 199 MET A CA 1
ATOM 1555 C C . MET A 1 199 ? -23.857 25.707 -5.695 1.00 72.19 199 MET A C 1
ATOM 1557 O O . MET A 1 199 ? -24.464 24.675 -5.397 1.00 72.19 199 MET A O 1
ATOM 1561 N N . ARG A 1 200 ? -24.405 26.924 -5.562 1.00 77.25 200 ARG A N 1
ATOM 1562 C CA . ARG A 1 200 ? -25.780 27.142 -5.082 1.00 77.25 200 ARG A CA 1
ATOM 1563 C C . ARG A 1 200 ? -26.809 26.455 -5.983 1.00 77.25 200 ARG A C 1
ATOM 1565 O O . ARG A 1 200 ? -27.733 25.820 -5.480 1.00 77.25 200 ARG A O 1
ATOM 1572 N N . ASN A 1 201 ? -26.641 26.549 -7.302 1.00 76.94 201 ASN A N 1
ATOM 1573 C CA . ASN A 1 201 ? -27.573 25.958 -8.263 1.00 76.94 201 ASN A CA 1
ATOM 1574 C C . ASN A 1 201 ? -27.463 24.424 -8.336 1.00 76.94 201 ASN A C 1
ATOM 1576 O O . ASN A 1 201 ? -28.470 23.758 -8.563 1.00 76.94 201 ASN A O 1
ATOM 1580 N N . ALA A 1 202 ? -26.275 23.854 -8.112 1.00 79.56 202 ALA A N 1
ATOM 1581 C CA . ALA A 1 202 ? -26.058 22.407 -8.158 1.00 79.56 202 ALA A CA 1
ATOM 1582 C C . ALA A 1 202 ? -26.573 21.660 -6.912 1.00 79.56 202 ALA A C 1
ATOM 1584 O O . ALA A 1 202 ? -27.001 20.513 -7.019 1.00 79.56 202 ALA A O 1
ATOM 1585 N N . MET A 1 203 ? -26.530 22.289 -5.733 1.00 75.94 203 MET A N 1
ATOM 1586 C CA . MET A 1 203 ? -26.872 21.636 -4.458 1.00 75.94 203 MET A CA 1
ATOM 1587 C C . MET A 1 203 ? -28.353 21.750 -4.066 1.00 75.94 203 MET A C 1
ATOM 1589 O O . MET A 1 203 ? -28.804 21.056 -3.156 1.00 75.94 203 MET A O 1
ATOM 1593 N N . GLY A 1 204 ? -29.126 22.586 -4.764 1.00 80.56 204 GLY A N 1
ATOM 1594 C CA . GLY A 1 204 ? -30.517 22.870 -4.421 1.00 80.56 204 GLY A CA 1
ATOM 1595 C C . GLY A 1 204 ? -30.654 23.744 -3.158 1.00 80.56 204 GLY A C 1
ATOM 1596 O O . GLY A 1 204 ? -29.763 23.782 -2.304 1.00 80.56 204 GLY A O 1
ATOM 1597 N N . PRO A 1 205 ? -31.773 24.477 -3.012 1.00 72.06 205 PRO A N 1
ATOM 1598 C CA . PRO A 1 205 ? -31.911 25.522 -1.994 1.00 72.06 205 PRO A CA 1
ATOM 1599 C C . PRO A 1 205 ? -31.857 24.998 -0.551 1.00 72.06 205 PRO A C 1
ATOM 1601 O O . PRO A 1 205 ? -31.329 25.685 0.320 1.00 72.06 205 PRO A O 1
ATOM 1604 N N . SER A 1 206 ? -32.337 23.775 -0.294 1.00 75.38 206 SER A N 1
ATOM 1605 C CA . SER A 1 206 ? -32.370 23.191 1.054 1.00 75.38 206 SER A CA 1
ATOM 1606 C C . SER A 1 206 ? -30.997 22.736 1.557 1.00 75.38 206 SER A C 1
ATOM 1608 O O . SER A 1 206 ? -30.705 22.868 2.742 1.00 75.38 206 SER A O 1
ATOM 1610 N N . LEU A 1 207 ? -30.138 22.219 0.672 1.00 70.00 207 LEU A N 1
ATOM 1611 C CA . LEU A 1 207 ? -28.792 21.774 1.045 1.00 70.00 207 LEU A CA 1
ATOM 1612 C C . LEU A 1 207 ? -27.839 22.966 1.178 1.00 70.00 207 LEU A C 1
ATOM 1614 O O . LEU A 1 207 ? -27.015 23.000 2.088 1.00 70.00 207 LEU A O 1
ATOM 1618 N N . TRP A 1 208 ? -27.990 23.973 0.311 1.00 77.06 208 TRP A N 1
ATOM 1619 C CA . TRP A 1 208 ? -27.194 25.197 0.383 1.00 77.06 208 TRP A CA 1
ATOM 1620 C C . TRP A 1 208 ? -27.401 25.940 1.709 1.00 77.06 208 TRP A C 1
ATOM 1622 O O . TRP A 1 208 ? -26.420 26.339 2.329 1.00 77.06 208 TRP A O 1
ATOM 1632 N N . GLN A 1 209 ? -28.647 26.048 2.188 1.00 75.94 209 GLN A N 1
ATOM 1633 C CA . GLN A 1 209 ? -28.959 26.681 3.477 1.00 75.94 209 GLN A CA 1
ATOM 1634 C C . GLN A 1 209 ? -28.305 25.970 4.669 1.00 75.94 209 GLN A C 1
ATOM 1636 O O . GLN A 1 209 ? -27.802 26.641 5.567 1.00 75.94 209 GLN A O 1
ATOM 1641 N N . LEU A 1 210 ? -28.261 24.633 4.664 1.00 73.75 210 LEU A N 1
ATOM 1642 C CA . LEU A 1 210 ? -27.593 23.855 5.713 1.00 73.75 210 LEU A CA 1
ATOM 1643 C C . LEU A 1 210 ? -26.074 24.059 5.708 1.00 73.75 210 LEU A C 1
ATOM 1645 O O . LEU A 1 210 ? -25.471 24.180 6.770 1.00 73.75 210 LEU A O 1
ATOM 1649 N N . VAL A 1 211 ? -25.459 24.132 4.525 1.00 74.12 211 VAL A N 1
ATOM 1650 C CA . VAL A 1 211 ? -24.010 24.339 4.394 1.00 74.12 211 VAL A CA 1
ATOM 1651 C C . VAL A 1 211 ? -23.612 25.754 4.807 1.00 74.12 211 VAL A C 1
ATOM 1653 O O . VAL A 1 211 ? -22.621 25.921 5.510 1.00 74.12 211 VAL A O 1
ATOM 1656 N N . THR A 1 212 ? -24.382 26.777 4.426 1.00 75.19 212 THR A N 1
ATOM 1657 C CA . THR A 1 212 ? -24.064 28.162 4.804 1.00 75.19 212 THR A CA 1
ATOM 1658 C C . THR A 1 212 ? -24.355 28.464 6.270 1.00 75.19 212 THR A C 1
ATOM 1660 O O . THR A 1 212 ? -23.639 29.261 6.853 1.00 75.19 212 THR A O 1
ATOM 1663 N N . ALA A 1 213 ? -25.350 27.816 6.887 1.00 75.88 213 ALA A N 1
ATOM 1664 C CA . ALA A 1 213 ? -25.651 28.004 8.310 1.00 75.88 213 ALA A CA 1
ATOM 1665 C C . ALA A 1 213 ? -24.592 27.392 9.250 1.00 75.88 213 ALA A C 1
ATOM 1667 O O . ALA A 1 213 ? -24.573 27.708 10.436 1.00 75.88 213 ALA A O 1
ATOM 1668 N N . ALA A 1 214 ? -23.728 26.509 8.738 1.00 70.12 214 ALA A N 1
ATOM 1669 C CA . ALA A 1 214 ? -22.648 25.882 9.500 1.00 70.12 214 ALA A CA 1
ATOM 1670 C C . ALA A 1 214 ? -21.320 26.659 9.441 1.00 70.12 214 ALA A C 1
ATOM 1672 O O . ALA A 1 214 ? -20.373 26.288 10.132 1.00 70.12 214 ALA A O 1
ATOM 1673 N N . ILE A 1 215 ? -21.233 27.709 8.617 1.00 70.69 215 ILE A N 1
ATOM 1674 C CA . ILE A 1 215 ? -20.063 28.585 8.554 1.00 70.69 215 ILE A CA 1
ATOM 1675 C C . ILE A 1 215 ? -20.344 29.749 9.513 1.00 70.69 215 ILE A C 1
ATOM 1677 O O . ILE A 1 215 ? -21.271 30.510 9.243 1.00 70.69 215 ILE A O 1
ATOM 1681 N N . PRO A 1 216 ? -19.624 29.875 10.642 1.00 63.97 216 PRO A N 1
ATOM 1682 C CA . PRO A 1 216 ? -19.768 31.040 11.505 1.00 63.97 216 PRO A CA 1
ATOM 1683 C C . PRO A 1 216 ? -19.418 32.298 10.701 1.00 63.97 216 PRO A C 1
ATOM 1685 O O . PRO A 1 216 ? -18.430 32.302 9.969 1.00 63.97 216 PRO A O 1
ATOM 1688 N N . ASP A 1 217 ? -20.246 33.338 10.799 1.00 62.59 217 ASP A N 1
ATOM 1689 C CA . ASP A 1 217 ? -19.975 34.626 10.162 1.00 62.59 217 ASP A CA 1
ATOM 1690 C C . ASP A 1 217 ? -18.664 35.197 10.740 1.00 62.59 217 ASP A C 1
ATOM 1692 O O . ASP A 1 217 ? -18.635 35.713 11.856 1.00 62.59 217 ASP A O 1
ATOM 1696 N N . ASP A 1 218 ? -17.566 35.100 9.983 1.00 61.06 218 ASP A N 1
ATOM 1697 C CA . ASP A 1 218 ? -16.228 35.634 10.311 1.00 61.06 218 ASP A CA 1
ATOM 1698 C C . ASP A 1 218 ? -16.171 37.188 10.307 1.00 61.06 218 ASP A C 1
ATOM 1700 O O . ASP A 1 218 ? -15.097 37.786 10.218 1.00 61.06 218 ASP A O 1
ATOM 1704 N N . ASP A 1 219 ? -17.320 37.864 10.409 1.00 54.16 219 ASP A N 1
ATOM 1705 C CA . ASP A 1 219 ? -17.454 39.328 10.430 1.00 54.16 219 ASP A CA 1
ATOM 1706 C C . ASP A 1 219 ? -17.547 39.917 11.853 1.00 54.16 219 ASP A C 1
ATOM 1708 O O . ASP A 1 219 ? -17.766 41.119 12.011 1.00 54.16 219 ASP A O 1
ATOM 1712 N N . GLU A 1 220 ? -17.334 39.126 12.911 1.00 55.59 220 GLU A N 1
ATOM 1713 C CA . GLU A 1 220 ? -16.986 39.694 14.220 1.00 55.59 220 GLU A CA 1
ATOM 1714 C C . GLU A 1 220 ? -15.503 40.112 14.189 1.00 55.59 220 GLU A C 1
ATOM 1716 O O . GLU A 1 220 ? -14.616 39.252 14.137 1.00 55.59 220 GLU A O 1
ATOM 1721 N N . PRO A 1 221 ? -15.179 41.422 14.205 1.00 54.78 221 PRO A N 1
ATOM 1722 C CA . PRO A 1 221 ? -13.799 41.876 14.195 1.00 54.78 221 PRO A CA 1
ATOM 1723 C C . PRO A 1 221 ? -13.120 41.434 15.490 1.00 54.78 221 PRO A C 1
ATOM 1725 O O . PRO A 1 221 ? -13.249 42.084 16.527 1.00 54.78 221 PRO A O 1
ATOM 1728 N N . VAL A 1 222 ? -12.357 40.342 15.424 1.00 54.47 222 VAL A N 1
ATOM 1729 C CA . VAL A 1 222 ? -11.508 39.899 16.531 1.00 54.47 222 VAL A CA 1
ATOM 1730 C C . VAL A 1 222 ? -10.609 41.079 16.924 1.00 54.47 222 VAL A C 1
ATOM 1732 O O . VAL A 1 222 ? -9.847 41.568 16.077 1.00 54.47 222 VAL A O 1
ATOM 1735 N N . PRO A 1 223 ? -10.673 41.585 18.172 1.00 54.72 223 PRO A N 1
ATOM 1736 C CA . PRO A 1 223 ? -9.835 42.687 18.612 1.00 54.72 223 PRO A CA 1
ATOM 1737 C C . PRO A 1 223 ? -8.374 42.230 18.590 1.00 54.72 223 PRO A C 1
ATOM 1739 O O . PRO A 1 223 ? -7.849 41.624 19.520 1.00 54.72 223 PRO A O 1
ATOM 1742 N N . ARG A 1 224 ? -7.696 42.556 17.487 1.00 53.31 224 ARG A N 1
ATOM 1743 C CA . ARG A 1 224 ? -6.328 42.150 17.124 1.00 53.31 224 ARG A CA 1
ATOM 1744 C C . ARG A 1 224 ? -5.240 42.609 18.107 1.00 53.31 224 ARG A C 1
ATOM 1746 O O . ARG A 1 224 ? -4.065 42.427 17.830 1.00 53.31 224 ARG A O 1
ATOM 1753 N N . ARG A 1 225 ? -5.593 43.255 19.222 1.00 54.28 225 ARG A N 1
ATOM 1754 C CA . ARG A 1 225 ? -4.633 43.876 20.147 1.00 54.28 225 ARG A CA 1
ATOM 1755 C C . ARG A 1 225 ? -4.411 43.132 21.461 1.00 54.28 225 ARG A C 1
ATOM 1757 O O . ARG A 1 225 ? -3.439 43.461 22.131 1.00 54.28 225 ARG A O 1
ATOM 1764 N N . GLU A 1 226 ? -5.217 42.129 21.810 1.00 55.84 226 GLU A N 1
ATOM 1765 C CA . GLU A 1 226 ? -4.997 41.366 23.056 1.00 55.84 226 GLU A CA 1
ATOM 1766 C C . GLU A 1 226 ? -4.399 39.970 22.818 1.00 55.84 226 GLU A C 1
ATOM 1768 O O . GLU A 1 226 ? -3.554 39.536 23.599 1.00 55.84 226 GLU A O 1
ATOM 1773 N N . ALA A 1 227 ? -4.684 39.325 21.681 1.00 53.16 227 ALA A N 1
ATOM 1774 C CA . ALA A 1 227 ? -4.154 37.990 21.370 1.00 53.16 227 ALA A CA 1
ATOM 1775 C C . ALA A 1 227 ? -2.635 37.949 21.077 1.00 53.16 227 ALA A C 1
ATOM 1777 O O . ALA A 1 227 ? -2.004 36.907 21.240 1.00 53.16 227 ALA A O 1
ATOM 1778 N N . GLU A 1 228 ? -2.007 39.071 20.701 1.00 52.91 228 GLU A N 1
ATOM 1779 C CA . GLU A 1 228 ? -0.544 39.131 20.515 1.00 52.91 228 GLU A CA 1
ATOM 1780 C C . GLU A 1 228 ? 0.232 39.265 21.838 1.00 52.91 228 GLU A C 1
ATOM 1782 O O . GLU A 1 228 ? 1.455 39.130 21.842 1.00 52.91 228 GLU A O 1
ATOM 1787 N N . ARG A 1 229 ? -0.443 39.503 22.975 1.00 54.75 229 ARG A N 1
ATOM 1788 C CA . ARG A 1 229 ? 0.231 39.646 24.278 1.00 54.75 229 ARG A CA 1
ATOM 1789 C C . ARG A 1 229 ? 0.416 38.330 25.032 1.00 54.75 229 ARG A C 1
ATOM 1791 O O . ARG A 1 229 ? 1.321 38.250 25.857 1.00 54.75 229 ARG A O 1
ATOM 1798 N N . GLU A 1 230 ? -0.393 37.312 24.743 1.00 53.56 230 GLU A N 1
ATOM 1799 C CA . GLU A 1 230 ? -0.314 36.003 25.415 1.00 53.56 230 GLU A CA 1
ATOM 1800 C C . GLU A 1 230 ? 0.504 34.958 24.650 1.00 53.56 230 GLU A C 1
ATOM 1802 O O . GLU A 1 230 ? 0.992 34.006 25.251 1.00 53.56 230 GLU A O 1
ATOM 1807 N N . TRP A 1 231 ? 0.743 35.153 23.352 1.00 53.38 231 TRP A N 1
ATOM 1808 C CA . TRP A 1 231 ? 1.575 34.263 22.534 1.00 53.38 231 TRP A CA 1
ATOM 1809 C C . TRP A 1 231 ? 3.028 34.739 22.414 1.00 53.38 231 TRP A C 1
ATOM 1811 O O . TRP A 1 231 ? 3.663 34.592 21.371 1.00 53.38 231 TRP A O 1
ATOM 1821 N N . ALA A 1 232 ? 3.592 35.287 23.493 1.00 58.06 232 ALA A N 1
ATOM 1822 C CA . ALA A 1 232 ? 5.042 35.339 23.610 1.00 58.06 232 ALA A CA 1
ATOM 1823 C C . ALA A 1 232 ? 5.533 33.893 23.822 1.00 58.06 232 ALA A C 1
ATOM 1825 O O . ALA A 1 232 ? 5.265 33.324 24.884 1.00 58.06 232 ALA A O 1
ATOM 1826 N N . PRO A 1 233 ? 6.217 33.259 22.848 1.00 59.38 233 PRO A N 1
ATOM 1827 C CA . PRO A 1 233 ? 6.792 31.942 23.076 1.00 59.38 233 PRO A CA 1
ATOM 1828 C C . PRO A 1 233 ? 7.732 32.038 24.286 1.00 59.38 233 PRO A C 1
ATOM 1830 O O . PRO A 1 233 ? 8.477 33.021 24.384 1.00 59.38 233 PRO A O 1
ATOM 1833 N N . PRO A 1 234 ? 7.706 31.067 25.220 1.00 61.97 234 PRO A N 1
ATOM 1834 C CA . PRO A 1 234 ? 8.627 31.069 26.344 1.00 61.97 234 PRO A CA 1
ATOM 1835 C C . PRO A 1 234 ? 10.039 31.206 25.784 1.00 61.97 234 PRO A C 1
ATOM 1837 O O . PRO A 1 234 ? 10.433 30.451 24.890 1.00 61.97 234 PRO A O 1
ATOM 1840 N N . MET A 1 235 ? 10.753 32.234 26.256 1.00 53.78 235 MET A N 1
ATOM 1841 C CA . MET A 1 235 ? 12.149 32.477 25.914 1.00 53.78 235 MET A CA 1
ATOM 1842 C C . MET A 1 235 ? 12.874 31.141 25.929 1.00 53.78 235 MET A C 1
ATOM 1844 O O . MET A 1 235 ? 12.882 30.457 26.952 1.00 53.78 235 MET A O 1
ATOM 1848 N N . TRP A 1 236 ? 13.433 30.775 24.778 1.00 60.97 236 TRP A N 1
ATOM 1849 C CA . TRP A 1 236 ? 14.286 29.613 24.630 1.00 60.97 236 TRP A CA 1
ATOM 1850 C C . TRP A 1 236 ? 15.293 29.637 25.774 1.00 60.97 236 TRP A C 1
ATOM 1852 O O . TRP A 1 236 ? 16.169 30.502 25.824 1.00 60.97 236 TRP A O 1
ATOM 1862 N N . THR A 1 237 ? 15.125 28.725 26.730 1.00 63.44 237 THR A N 1
ATOM 1863 C CA . THR A 1 237 ? 16.132 28.461 27.747 1.00 63.44 237 THR A CA 1
ATOM 1864 C C . THR A 1 237 ? 17.424 28.190 27.001 1.00 63.44 237 THR A C 1
ATOM 1866 O O . THR A 1 237 ? 17.444 27.344 26.101 1.00 63.44 237 THR A O 1
ATOM 1869 N N . ALA A 1 238 ? 18.463 28.961 27.324 1.00 68.88 238 ALA A N 1
ATOM 1870 C CA . ALA A 1 238 ? 19.776 28.816 26.722 1.00 68.88 238 ALA A CA 1
ATOM 1871 C C . ALA A 1 238 ? 20.157 27.324 26.683 1.00 68.88 238 ALA A C 1
ATOM 1873 O O . ALA A 1 238 ? 19.913 26.618 27.669 1.00 68.88 238 ALA A O 1
ATOM 1874 N N . PRO A 1 239 ? 20.702 26.824 25.559 1.00 73.38 239 PRO A N 1
ATOM 1875 C CA . PRO A 1 239 ? 21.136 25.439 25.484 1.00 73.38 239 PRO A CA 1
ATOM 1876 C C . PRO A 1 239 ? 22.091 25.161 26.652 1.00 73.38 239 PRO A C 1
ATOM 1878 O O . PRO A 1 239 ? 22.932 26.018 26.952 1.00 73.38 239 PRO A O 1
ATOM 1881 N N . PRO A 1 240 ? 21.958 24.010 27.336 1.00 77.50 240 PRO A N 1
ATOM 1882 C CA . PRO A 1 240 ? 22.851 23.675 28.432 1.00 77.50 240 PRO A CA 1
ATOM 1883 C C . PRO A 1 240 ? 24.306 23.734 27.942 1.00 77.50 240 PRO A C 1
ATOM 1885 O O . PRO A 1 240 ? 24.571 23.432 26.769 1.00 77.50 240 PRO A O 1
ATOM 1888 N N . PRO A 1 241 ? 25.251 24.150 28.804 1.00 76.69 241 PRO A N 1
ATOM 1889 C CA . PRO A 1 241 ? 26.664 24.142 28.457 1.00 76.69 241 PRO A CA 1
ATOM 1890 C C . PRO A 1 241 ? 27.041 22.746 27.954 1.00 76.69 241 PRO A C 1
ATOM 1892 O O . PRO A 1 241 ? 26.643 21.743 28.543 1.00 76.69 241 PRO A O 1
ATOM 1895 N N . ARG A 1 242 ? 27.761 22.689 26.826 1.00 67.44 242 ARG A N 1
ATOM 1896 C CA . ARG A 1 242 ? 28.286 21.434 26.278 1.00 67.44 242 ARG A CA 1
ATOM 1897 C C . ARG A 1 242 ? 29.138 20.766 27.354 1.00 67.44 242 ARG A C 1
ATOM 1899 O O . ARG A 1 242 ? 30.244 21.224 27.612 1.00 67.44 242 ARG A O 1
ATOM 1906 N N . GLU A 1 243 ? 28.622 19.705 27.963 1.00 73.31 243 GLU A N 1
ATOM 1907 C CA . GLU A 1 243 ? 29.448 18.781 28.728 1.00 73.31 243 GLU A CA 1
ATOM 1908 C C . GLU A 1 243 ? 30.439 18.132 27.759 1.00 73.31 243 GLU A C 1
ATOM 1910 O O . GLU A 1 243 ? 30.061 17.613 26.703 1.00 73.31 243 GLU A O 1
ATOM 1915 N N . ASP A 1 244 ? 31.721 18.228 28.103 1.00 73.25 244 ASP A N 1
ATOM 1916 C CA . ASP A 1 244 ? 32.822 17.594 27.393 1.00 73.25 244 ASP A CA 1
ATOM 1917 C C . ASP A 1 244 ? 32.630 16.073 27.421 1.00 73.25 244 ASP A C 1
ATOM 1919 O O . ASP A 1 244 ? 33.026 15.381 28.361 1.00 73.25 244 ASP A O 1
ATOM 1923 N N . TYR A 1 245 ? 31.989 15.534 26.383 1.00 69.56 245 TYR A N 1
ATOM 1924 C CA . TYR A 1 245 ? 31.915 14.093 26.190 1.00 69.56 245 TYR A CA 1
ATOM 1925 C C . TYR A 1 245 ? 33.338 13.549 25.986 1.00 69.56 245 TYR A C 1
ATOM 1927 O O . TYR A 1 245 ? 34.036 14.012 25.078 1.00 69.56 245 TYR A O 1
ATOM 1935 N N . PRO A 1 246 ? 33.780 12.557 26.782 1.00 74.12 246 PRO A N 1
ATOM 1936 C CA . PRO A 1 246 ? 35.097 11.962 26.618 1.00 74.12 246 PRO A CA 1
ATOM 1937 C C . PRO A 1 246 ? 35.216 11.362 25.215 1.00 74.12 246 PRO A C 1
ATOM 1939 O O . PRO A 1 246 ? 34.341 10.612 24.774 1.00 74.12 246 PRO A O 1
ATOM 1942 N N . GLU A 1 247 ? 36.298 11.709 24.510 1.00 69.88 247 GLU A N 1
ATOM 1943 C CA . GLU A 1 247 ? 36.600 11.186 23.178 1.00 69.88 247 GLU A CA 1
ATOM 1944 C C . GLU A 1 247 ? 36.521 9.653 23.194 1.00 69.88 247 GLU A C 1
ATOM 1946 O O . GLU A 1 247 ? 37.352 8.965 23.791 1.00 69.88 247 GLU A O 1
ATOM 1951 N N . GLY A 1 248 ? 35.494 9.111 22.535 1.00 75.44 248 GLY A N 1
ATOM 1952 C CA . GLY A 1 248 ? 35.319 7.673 22.402 1.00 75.44 248 GLY A CA 1
ATOM 1953 C C . GLY A 1 248 ? 36.536 7.015 21.733 1.00 75.44 248 GLY A C 1
ATOM 1954 O O . GLY A 1 248 ? 37.232 7.642 20.926 1.00 75.44 248 GLY A O 1
ATOM 1955 N N . PRO A 1 249 ? 36.807 5.732 22.030 1.00 70.50 249 PRO A N 1
ATOM 1956 C CA . PRO A 1 249 ? 38.005 5.045 21.571 1.00 70.50 249 PRO A CA 1
ATOM 1957 C C . PRO A 1 249 ? 38.084 5.037 20.041 1.00 70.50 249 PRO A C 1
ATOM 1959 O O . PRO A 1 249 ? 37.227 4.484 19.344 1.00 70.50 249 PRO A O 1
ATOM 1962 N N . LYS A 1 250 ? 39.150 5.653 19.517 1.00 68.44 250 LYS A N 1
ATOM 1963 C CA . LYS A 1 250 ? 39.467 5.717 18.087 1.00 68.44 250 LYS A CA 1
ATOM 1964 C C . LYS A 1 250 ? 39.549 4.293 17.533 1.00 68.44 250 LYS A C 1
ATOM 1966 O O . LYS A 1 250 ? 40.495 3.556 17.815 1.00 68.44 250 LYS A O 1
ATOM 1971 N N . ARG A 1 251 ? 38.544 3.892 16.745 1.00 62.38 251 ARG A N 1
ATOM 1972 C CA . ARG A 1 251 ? 38.518 2.599 16.047 1.00 62.38 251 ARG A CA 1
ATOM 1973 C C . ARG A 1 251 ? 39.725 2.516 15.111 1.00 62.38 251 ARG A C 1
ATOM 1975 O O . ARG A 1 251 ? 39.753 3.171 14.069 1.00 62.38 251 ARG A O 1
ATOM 1982 N N . LYS A 1 252 ? 40.722 1.709 15.486 1.00 63.75 252 LYS A N 1
ATOM 1983 C CA . LYS A 1 252 ? 41.846 1.351 14.613 1.00 63.75 252 LYS A CA 1
ATOM 1984 C C . LYS A 1 252 ? 41.281 0.659 13.374 1.00 63.75 252 LYS A C 1
ATOM 1986 O O . LYS A 1 252 ? 40.600 -0.361 13.481 1.00 63.75 252 LYS A O 1
ATOM 1991 N N . ARG A 1 253 ? 41.524 1.247 12.201 1.00 58.75 253 ARG A N 1
ATOM 1992 C CA . ARG A 1 253 ? 41.196 0.631 10.915 1.00 58.75 253 ARG A CA 1
ATOM 1993 C C . ARG A 1 253 ? 42.024 -0.644 10.788 1.00 58.75 253 ARG A C 1
ATOM 1995 O O . ARG A 1 253 ? 43.246 -0.592 10.836 1.00 58.75 253 ARG A O 1
ATOM 2002 N N . ARG A 1 254 ? 41.334 -1.774 10.661 1.00 60.06 254 ARG A N 1
ATOM 2003 C CA . ARG A 1 254 ? 41.910 -3.085 10.371 1.00 60.06 254 ARG A CA 1
ATOM 2004 C C . ARG A 1 254 ? 42.207 -3.138 8.871 1.00 60.06 254 ARG A C 1
ATOM 2006 O O . ARG A 1 254 ? 41.409 -3.646 8.094 1.00 60.06 254 ARG A O 1
ATOM 2013 N N . THR A 1 255 ? 43.288 -2.489 8.464 1.00 62.69 255 THR A N 1
ATOM 2014 C CA . THR A 1 255 ? 44.001 -2.834 7.233 1.00 62.69 255 THR A CA 1
ATOM 2015 C C . THR A 1 255 ? 44.991 -3.923 7.604 1.00 62.69 255 THR A C 1
ATOM 2017 O O . THR A 1 255 ? 45.610 -3.810 8.656 1.00 62.69 255 THR A O 1
ATOM 2020 N N . ASP A 1 256 ? 45.067 -4.953 6.768 1.00 61.47 256 ASP A N 1
ATOM 2021 C CA . ASP A 1 256 ? 45.995 -6.093 6.790 1.00 61.47 256 ASP A CA 1
ATOM 2022 C C . ASP A 1 256 ? 45.243 -7.393 7.051 1.00 61.47 256 ASP A C 1
ATOM 2024 O O . ASP A 1 256 ? 44.934 -7.740 8.188 1.00 61.47 256 ASP A O 1
ATOM 2028 N N . LEU A 1 257 ? 44.886 -8.047 5.943 1.00 56.53 257 LEU A N 1
ATOM 2029 C CA . LEU A 1 257 ? 44.769 -9.497 5.745 1.00 56.53 257 LEU A CA 1
ATOM 2030 C C . LEU A 1 257 ? 44.229 -9.726 4.323 1.00 56.53 257 LEU A C 1
ATOM 2032 O O . LEU A 1 257 ? 43.064 -10.052 4.129 1.00 56.53 257 LEU A O 1
ATOM 2036 N N . PHE A 1 258 ? 45.085 -9.490 3.333 1.00 57.06 258 PHE A N 1
ATOM 2037 C CA . PHE A 1 258 ? 45.020 -10.147 2.028 1.00 57.06 258 PHE A CA 1
ATOM 2038 C C . PHE A 1 258 ? 46.470 -10.335 1.571 1.00 57.06 258 PHE A C 1
ATOM 2040 O O . PHE A 1 258 ? 47.113 -9.384 1.131 1.00 57.06 258 PHE A O 1
ATOM 2047 N N . TRP A 1 259 ? 46.975 -11.548 1.783 1.00 63.69 259 TRP A N 1
ATOM 2048 C CA . TRP A 1 259 ? 48.100 -12.147 1.072 1.00 63.69 259 TRP A CA 1
ATOM 2049 C C . TRP A 1 259 ? 47.554 -13.382 0.366 1.00 63.69 259 TRP A C 1
ATOM 2051 O O . TRP A 1 259 ? 46.716 -14.068 1.000 1.00 63.69 259 TRP A O 1
#

Radius of gyration: 33.53 Å; chains: 1; bounding box: 80×91×67 Å

Secondary structure (DSSP, 8-state):
--PPPPHHHHHTT------SSS-HHHHHTT--TT-PPPP----SSPPTTHHHHHHHHHHHHHHHHHHHHTSHHHHHHHHHS-HHHHTSPPPPPGGGGS-HHHHHHHHHHS--SSHHHHHHHHHHHHHHHHHHHHHHHTTSS--SS--------------------------------------PPP--TTHHHHHHHHHHHHHHHHHHHHHHHTS--TTS---TTTHHHH--------PPP------------------

Organism: NCBI:txid879819